Protein AF-A0A137R155-F1 (afdb_monomer_lite)

pLDDT: mean 81.45, std 13.63, range [43.12, 96.81]

Secondary structure (DSSP, 8-state):
-HHHHHHHHHHHHHHHGGGSTT--PPPEE--S-BTTB-TTPEE-TTS--TT-EEETTEE--GGGGSSTTTTT---GGGTTTTT--HHHHHHHHHHHHHHHHSPPPPTTS-TTTS--S------SS-------EEEEEEETTSSSS-EEEEEEE-TTS--TT-TTTEEEEEEE-----TTT-TTTTTSTT-EEEEEEE-HHHHHHHT----HHHHHHHHHHTTEEEEEEESSSS--S-EEE-

Structure (mmCIF, N/CA/C/O backbone):
data_AF-A0A137R155-F1
#
_entry.id   AF-A0A137R155-F1
#
loop_
_atom_site.group_PDB
_atom_site.id
_atom_site.type_symbol
_atom_site.label_atom_id
_atom_site.label_alt_id
_atom_site.label_comp_id
_atom_site.label_asym_id
_atom_site.label_entity_id
_atom_site.label_seq_id
_atom_site.pdbx_PDB_ins_code
_atom_site.Cartn_x
_atom_site.Cartn_y
_atom_site.Cartn_z
_atom_site.occupancy
_atom_site.B_iso_or_equiv
_atom_site.auth_seq_id
_atom_site.auth_comp_id
_atom_site.auth_asym_id
_atom_site.auth_atom_id
_atom_site.pdbx_PDB_model_num
ATOM 1 N N . MET A 1 1 ? 19.938 6.416 4.347 1.00 88.06 1 MET A N 1
ATOM 2 C CA . MET A 1 1 ? 18.683 5.701 4.677 1.00 88.06 1 MET A CA 1
ATOM 3 C C . MET A 1 1 ? 17.828 5.388 3.445 1.00 88.06 1 MET A C 1
ATOM 5 O O . MET A 1 1 ? 17.352 4.267 3.363 1.00 88.06 1 MET A O 1
ATOM 9 N N . PHE A 1 2 ? 17.673 6.303 2.473 1.00 94.88 2 PHE A N 1
ATOM 10 C CA . PHE A 1 2 ? 16.855 6.099 1.257 1.00 94.88 2 PHE A CA 1
ATOM 11 C C . PHE A 1 2 ? 17.001 4.707 0.607 1.00 94.88 2 PHE A C 1
ATOM 13 O O . PHE A 1 2 ? 16.017 3.987 0.467 1.00 94.88 2 PHE A O 1
ATOM 20 N N . TRP A 1 3 ? 18.229 4.281 0.293 1.00 95.38 3 TRP A N 1
ATOM 21 C CA . TRP A 1 3 ? 18.473 2.988 -0.359 1.00 95.38 3 TRP A CA 1
ATOM 22 C C . TRP A 1 3 ? 18.118 1.771 0.500 1.00 95.38 3 TRP A C 1
ATOM 24 O O . TRP A 1 3 ? 17.652 0.779 -0.042 1.00 95.38 3 TRP A O 1
ATOM 34 N N . LEU A 1 4 ? 18.265 1.850 1.827 1.00 96.81 4 LEU A N 1
ATOM 35 C CA . LEU A 1 4 ? 17.848 0.770 2.732 1.00 96.81 4 LEU A CA 1
ATOM 36 C C . LEU A 1 4 ? 16.325 0.630 2.756 1.00 96.81 4 LEU A C 1
ATOM 38 O O . LEU A 1 4 ? 15.803 -0.479 2.700 1.00 96.81 4 LEU A O 1
ATOM 42 N N . HIS A 1 5 ? 15.608 1.757 2.773 1.00 95.31 5 HIS A N 1
ATOM 43 C CA . HIS A 1 5 ? 14.154 1.746 2.643 1.00 95.31 5 HIS A CA 1
ATOM 44 C C . HIS A 1 5 ? 13.728 1.124 1.304 1.00 95.31 5 HIS A C 1
ATOM 46 O O . HIS A 1 5 ? 12.888 0.230 1.291 1.00 95.31 5 HIS A O 1
ATOM 52 N N . ARG A 1 6 ? 14.351 1.528 0.187 1.00 95.56 6 ARG A N 1
ATOM 53 C CA . ARG A 1 6 ? 14.047 0.973 -1.143 1.00 95.56 6 ARG A CA 1
ATOM 54 C C . ARG A 1 6 ? 14.418 -0.506 -1.280 1.00 95.56 6 ARG A C 1
ATOM 56 O O . ARG A 1 6 ? 13.657 -1.232 -1.904 1.00 95.56 6 ARG A O 1
ATOM 63 N N . ALA A 1 7 ? 15.502 -0.961 -0.652 1.00 95.69 7 ALA A N 1
ATOM 64 C CA . ALA A 1 7 ? 15.844 -2.382 -0.582 1.00 95.69 7 ALA A CA 1
ATOM 65 C C . ALA A 1 7 ? 14.760 -3.185 0.156 1.00 95.69 7 ALA A C 1
ATOM 67 O O . ALA A 1 7 ? 14.379 -4.261 -0.289 1.00 95.69 7 ALA A O 1
ATOM 68 N N . ASN A 1 8 ? 14.199 -2.644 1.243 1.00 96.00 8 ASN A N 1
ATOM 69 C CA . ASN A 1 8 ? 13.081 -3.300 1.919 1.00 96.00 8 ASN A CA 1
ATOM 70 C C . ASN A 1 8 ? 11.780 -3.256 1.094 1.00 96.00 8 ASN A C 1
ATOM 72 O O . ASN A 1 8 ? 11.034 -4.225 1.108 1.00 96.00 8 ASN A O 1
ATOM 76 N N . VAL A 1 9 ? 11.507 -2.174 0.354 1.00 96.12 9 VAL A N 1
ATOM 77 C CA . VAL A 1 9 ? 10.359 -2.110 -0.577 1.00 96.12 9 VAL A CA 1
ATOM 78 C C . VAL A 1 9 ? 10.480 -3.171 -1.674 1.00 96.12 9 VAL A C 1
ATOM 80 O O . VAL A 1 9 ? 9.504 -3.848 -1.981 1.00 96.12 9 VAL A O 1
ATOM 83 N N . ASP A 1 10 ? 11.676 -3.357 -2.228 1.00 95.12 10 ASP A N 1
ATOM 84 C CA . ASP A 1 10 ? 11.946 -4.400 -3.217 1.00 95.12 10 ASP A CA 1
ATOM 85 C C . ASP A 1 10 ? 11.838 -5.820 -2.626 1.00 95.12 10 ASP A C 1
ATOM 87 O O . ASP A 1 10 ? 11.246 -6.715 -3.232 1.00 95.12 10 ASP A O 1
ATOM 91 N N . ARG A 1 11 ? 12.287 -6.015 -1.378 1.00 95.31 11 ARG A N 1
ATOM 92 C CA . ARG A 1 11 ? 12.044 -7.255 -0.627 1.00 95.31 11 ARG A CA 1
ATOM 93 C C . ARG A 1 11 ? 10.548 -7.529 -0.439 1.00 95.31 11 ARG A C 1
ATOM 95 O O . ARG A 1 11 ? 10.125 -8.666 -0.612 1.00 95.31 11 ARG A O 1
ATOM 102 N N . LEU A 1 12 ? 9.733 -6.518 -0.119 1.00 95.62 12 LEU A N 1
ATOM 103 C CA . LEU A 1 12 ? 8.274 -6.679 -0.020 1.00 95.62 12 LEU A CA 1
ATOM 104 C C . LEU A 1 12 ? 7.653 -7.082 -1.367 1.00 95.62 12 LEU A C 1
ATOM 106 O O . LEU A 1 12 ? 6.783 -7.950 -1.393 1.00 95.62 12 LEU A O 1
ATOM 110 N N . LEU A 1 13 ? 8.130 -6.518 -2.482 1.00 94.31 13 LEU A N 1
ATOM 111 C CA . LEU A 1 13 ? 7.715 -6.942 -3.823 1.00 94.31 13 LEU A CA 1
ATOM 112 C C . LEU A 1 13 ? 8.111 -8.403 -4.104 1.00 94.31 13 LEU A C 1
ATOM 114 O O . LEU A 1 13 ? 7.308 -9.166 -4.642 1.00 94.31 13 LEU A O 1
ATOM 118 N N . SER A 1 14 ? 9.314 -8.805 -3.686 1.00 92.81 14 SER A N 1
ATOM 119 C CA . SER A 1 14 ? 9.805 -10.181 -3.817 1.00 92.81 14 SER A CA 1
ATOM 120 C C . SER A 1 14 ? 8.977 -11.172 -2.996 1.00 92.81 14 SER A C 1
ATOM 122 O O . SER A 1 14 ? 8.719 -12.269 -3.474 1.00 92.81 14 SER A O 1
ATOM 124 N N . LEU A 1 15 ? 8.502 -10.789 -1.804 1.00 94.00 15 LEU A N 1
ATOM 125 C CA . LEU A 1 15 ? 7.594 -11.606 -0.986 1.00 94.00 15 LEU A CA 1
ATOM 126 C C . LEU A 1 15 ? 6.174 -11.681 -1.567 1.00 94.00 15 LEU A C 1
ATOM 128 O O . LEU A 1 15 ? 5.533 -12.718 -1.462 1.00 94.00 15 LEU A O 1
ATOM 132 N N . TRP A 1 16 ? 5.678 -10.610 -2.192 1.00 94.38 16 TRP A N 1
ATOM 133 C CA . TRP A 1 16 ? 4.331 -10.574 -2.776 1.00 94.38 16 TRP A CA 1
ATOM 134 C C . TRP A 1 16 ? 4.213 -11.377 -4.083 1.00 94.38 16 TRP A C 1
ATOM 136 O O . TRP A 1 16 ? 3.197 -12.019 -4.339 1.00 94.38 16 TRP A O 1
ATOM 146 N N . SER A 1 17 ? 5.252 -11.368 -4.921 1.00 90.88 17 SER A N 1
ATOM 147 C CA . SER A 1 17 ? 5.214 -11.979 -6.260 1.00 90.88 17 SER A CA 1
ATOM 148 C C . SER A 1 17 ? 4.862 -13.488 -6.260 1.00 90.88 17 SER A C 1
ATOM 150 O O . SER A 1 17 ? 3.974 -13.886 -7.016 1.00 90.88 17 SER A O 1
ATOM 152 N N . PRO A 1 18 ? 5.441 -14.349 -5.395 1.00 89.81 18 PRO A N 1
ATOM 153 C CA . PRO A 1 18 ? 5.081 -15.769 -5.320 1.00 89.81 18 PRO A CA 1
ATOM 154 C C . PRO A 1 18 ? 3.655 -16.041 -4.834 1.00 89.81 18 PRO A C 1
ATOM 156 O O . PRO A 1 18 ? 3.090 -17.083 -5.165 1.00 89.81 18 PRO A O 1
ATOM 159 N N . THR A 1 19 ? 3.074 -15.130 -4.051 1.00 88.31 19 THR A N 1
ATOM 160 C CA . THR A 1 19 ? 1.712 -15.273 -3.511 1.00 88.31 19 THR A CA 1
ATOM 161 C C . THR A 1 19 ? 0.655 -14.875 -4.546 1.00 88.31 19 THR A C 1
ATOM 163 O O . THR A 1 19 ? -0.493 -15.311 -4.469 1.00 88.31 19 THR A O 1
ATOM 166 N N . HIS A 1 20 ? 1.076 -14.148 -5.590 1.00 90.69 20 HIS A N 1
ATOM 167 C CA . HIS A 1 20 ? 0.274 -13.721 -6.737 1.00 90.69 20 HIS A CA 1
ATOM 168 C C . HIS A 1 20 ? 0.983 -14.047 -8.071 1.00 90.69 20 HIS A C 1
ATOM 170 O O . HIS A 1 20 ? 1.225 -13.153 -8.885 1.00 90.69 20 HIS A O 1
ATOM 176 N N . PRO A 1 21 ? 1.312 -15.325 -8.347 1.00 85.56 21 PRO A N 1
ATOM 177 C CA . PRO A 1 21 ? 2.295 -15.702 -9.371 1.00 85.56 21 PRO A CA 1
ATOM 178 C C . PRO A 1 21 ? 1.870 -15.400 -10.815 1.00 85.56 21 PRO A C 1
ATOM 180 O O . PRO A 1 21 ? 2.709 -15.383 -11.720 1.00 85.56 21 PRO A O 1
ATOM 183 N N . ASP A 1 22 ? 0.575 -15.185 -11.038 1.00 88.38 22 ASP A N 1
ATOM 184 C CA . ASP A 1 22 ? 0.000 -14.890 -12.351 1.00 88.38 22 ASP A CA 1
ATOM 185 C C . ASP A 1 22 ? -0.311 -13.393 -12.528 1.00 88.38 22 ASP A C 1
ATOM 187 O O . ASP A 1 22 ? -0.789 -12.972 -13.582 1.00 88.38 22 ASP A O 1
ATOM 191 N N . VAL A 1 23 ? -0.002 -12.567 -11.521 1.00 90.38 23 VAL A N 1
ATOM 192 C CA . VAL A 1 23 ? -0.175 -11.114 -11.575 1.00 90.38 23 VAL A CA 1
ATOM 193 C C . VAL A 1 23 ? 1.145 -10.456 -11.965 1.00 90.38 23 VAL A C 1
ATOM 195 O O . VAL A 1 23 ? 2.191 -10.667 -11.354 1.00 90.38 23 VAL A O 1
ATOM 198 N N . ARG A 1 24 ? 1.101 -9.635 -13.014 1.00 86.75 24 ARG A N 1
ATOM 199 C CA . ARG A 1 24 ? 2.247 -8.888 -13.552 1.00 86.75 24 ARG A CA 1
ATOM 200 C C . ARG A 1 24 ? 1.874 -7.424 -13.754 1.00 86.75 24 ARG A C 1
ATOM 202 O O . ARG A 1 24 ? 0.736 -7.027 -13.514 1.00 86.75 24 ARG A O 1
ATOM 209 N N . VAL A 1 25 ? 2.839 -6.624 -14.208 1.00 92.12 25 VAL A N 1
ATOM 210 C CA . VAL A 1 25 ? 2.592 -5.230 -14.595 1.00 92.12 25 VAL A CA 1
ATOM 211 C C . VAL A 1 25 ? 1.495 -5.187 -15.654 1.00 92.12 25 VAL A C 1
ATOM 213 O O . VAL A 1 25 ? 1.631 -5.760 -16.736 1.00 92.12 25 VAL A O 1
ATOM 216 N N . THR A 1 26 ? 0.407 -4.495 -15.335 1.00 91.50 26 THR A N 1
ATOM 217 C CA . THR A 1 26 ? -0.731 -4.306 -16.229 1.00 91.50 26 THR A CA 1
ATOM 218 C C . THR A 1 26 ? -0.623 -2.973 -16.969 1.00 91.50 26 THR A C 1
ATOM 220 O O . THR A 1 26 ? -0.007 -2.029 -16.466 1.00 91.50 26 THR A O 1
ATOM 223 N N . PRO A 1 27 ? -1.202 -2.868 -18.179 1.00 91.62 27 PRO A N 1
ATOM 224 C CA . PRO A 1 27 ? -1.253 -1.605 -18.896 1.00 91.62 27 PRO A CA 1
ATOM 225 C C . PRO A 1 27 ? -1.949 -0.509 -18.082 1.00 91.62 27 PRO A C 1
ATOM 227 O O . PRO A 1 27 ? -3.051 -0.704 -17.572 1.00 91.62 27 PRO A O 1
ATOM 230 N N . GLY A 1 28 ? -1.327 0.663 -18.008 1.00 87.31 28 GLY A N 1
ATOM 231 C CA . GLY A 1 28 ? -1.853 1.829 -17.303 1.00 87.31 28 GLY A CA 1
ATOM 232 C C . GLY A 1 28 ? -1.466 3.128 -17.995 1.00 87.31 28 GLY A C 1
ATOM 233 O O . GLY A 1 28 ? -0.755 3.127 -18.995 1.00 87.31 28 GLY A O 1
ATOM 234 N N . LYS A 1 29 ? -1.929 4.262 -17.471 1.00 83.62 29 LYS A N 1
ATOM 235 C CA . LYS A 1 29 ? -1.474 5.580 -17.928 1.00 83.62 29 LYS A CA 1
ATOM 236 C C . LYS A 1 29 ? -0.481 6.147 -16.934 1.00 83.62 29 LYS A C 1
ATOM 238 O O . LYS A 1 29 ? -0.713 6.084 -15.732 1.00 83.62 29 LYS A O 1
ATOM 243 N N . ASN A 1 30 ? 0.590 6.748 -17.435 1.00 79.19 30 ASN A N 1
ATOM 244 C CA . ASN A 1 30 ? 1.480 7.539 -16.605 1.00 79.19 30 ASN A CA 1
ATOM 245 C C . ASN A 1 30 ? 0.744 8.805 -16.139 1.00 79.19 30 ASN A C 1
ATOM 247 O O . ASN A 1 30 ? 0.394 9.655 -16.960 1.00 79.19 30 ASN A O 1
ATOM 251 N N . LEU A 1 31 ? 0.466 8.918 -14.842 1.00 73.31 31 LEU A N 1
ATOM 252 C CA . LEU A 1 31 ? -0.327 10.025 -14.291 1.00 73.31 31 LEU A CA 1
ATOM 253 C C . LEU A 1 31 ? 0.542 11.201 -13.819 1.00 73.31 31 LEU A C 1
ATOM 255 O O . LEU A 1 31 ? 0.047 12.323 -13.725 1.00 73.31 31 LEU A O 1
ATOM 259 N N . ASP A 1 32 ? 1.842 10.978 -13.634 1.00 68.88 32 ASP A N 1
ATOM 260 C CA . ASP A 1 32 ? 2.797 11.991 -13.181 1.00 68.88 32 ASP A CA 1
ATOM 261 C C . ASP A 1 32 ? 3.874 12.243 -14.245 1.00 68.88 32 ASP A C 1
ATOM 263 O O . ASP A 1 32 ? 4.063 11.442 -15.157 1.00 68.88 32 ASP A O 1
ATOM 267 N N . ILE A 1 33 ? 4.578 13.376 -14.181 1.00 63.47 33 ILE A N 1
ATOM 268 C CA . ILE A 1 33 ? 5.744 13.580 -15.049 1.00 63.47 33 ILE A CA 1
ATOM 269 C C . ILE A 1 33 ? 6.887 12.743 -14.491 1.00 63.47 33 ILE A C 1
ATOM 271 O O . ILE A 1 33 ? 7.227 12.839 -13.315 1.00 63.47 33 ILE A O 1
ATOM 275 N N . THR A 1 34 ? 7.510 11.958 -15.359 1.00 69.94 34 THR A N 1
ATOM 276 C CA . THR A 1 34 ? 8.840 11.412 -15.093 1.00 69.94 34 THR A CA 1
ATOM 277 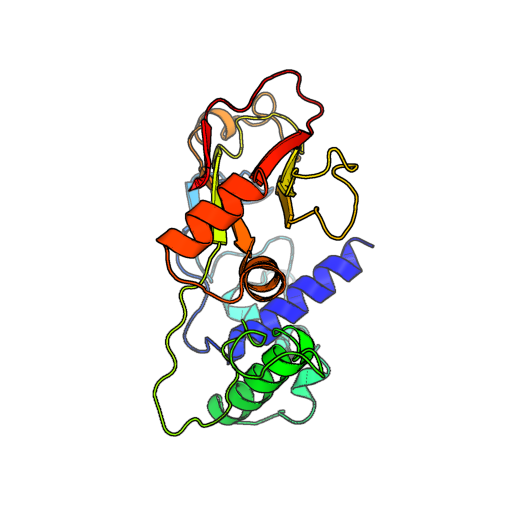C C . THR A 1 34 ? 9.797 11.989 -16.124 1.00 69.94 34 THR A C 1
ATOM 279 O O . THR A 1 34 ? 9.364 12.456 -17.177 1.00 69.94 34 THR A O 1
ATOM 282 N N . MET A 1 35 ? 11.099 11.947 -15.844 1.00 69.62 35 MET A N 1
ATOM 283 C CA . MET A 1 35 ? 12.126 12.497 -16.736 1.00 69.62 35 MET A CA 1
ATOM 284 C C . MET A 1 35 ? 11.987 12.017 -18.194 1.00 69.62 35 MET A C 1
ATOM 286 O O . MET A 1 35 ? 12.271 12.779 -19.112 1.00 69.62 35 MET A O 1
ATOM 290 N N . ASN A 1 36 ? 11.519 10.779 -18.404 1.00 73.25 36 ASN A N 1
ATOM 291 C CA . ASN A 1 36 ? 11.530 10.117 -19.712 1.00 73.25 36 ASN A CA 1
ATOM 292 C C . ASN A 1 36 ? 10.139 9.730 -20.242 1.00 73.25 36 ASN A C 1
ATOM 294 O O . ASN A 1 36 ? 10.038 9.244 -21.366 1.00 73.25 36 ASN A O 1
ATOM 298 N N . LEU A 1 37 ? 9.066 9.926 -19.467 1.00 77.75 37 LEU A N 1
ATOM 299 C CA . LEU A 1 37 ? 7.698 9.622 -19.896 1.00 77.75 37 LEU A CA 1
ATOM 300 C C . LEU A 1 37 ? 6.797 10.831 -19.673 1.00 77.75 37 LEU A C 1
ATOM 302 O O . LEU A 1 37 ? 6.603 11.291 -18.544 1.00 77.75 37 LEU A O 1
ATOM 306 N N . ALA A 1 38 ? 6.184 11.292 -20.762 1.00 73.62 38 ALA A N 1
ATOM 307 C CA . ALA A 1 38 ? 5.144 12.303 -20.699 1.00 73.62 38 ALA A CA 1
ATOM 308 C C . ALA A 1 38 ? 3.919 11.768 -19.943 1.00 73.62 38 ALA A C 1
ATOM 310 O O . ALA A 1 38 ? 3.630 10.563 -19.936 1.00 73.62 38 ALA A O 1
ATOM 311 N N . THR A 1 39 ? 3.162 12.670 -19.329 1.00 73.00 39 THR A N 1
ATOM 312 C CA . THR A 1 39 ? 1.865 12.334 -18.740 1.00 73.00 39 THR A CA 1
ATOM 313 C C . THR A 1 39 ? 0.906 11.815 -19.809 1.00 73.00 39 THR A C 1
ATOM 315 O O . THR A 1 39 ? 0.907 12.280 -20.946 1.00 73.00 39 THR A O 1
ATOM 318 N N . GLY A 1 40 ? 0.068 10.849 -19.445 1.00 74.94 40 GLY A N 1
ATOM 319 C CA . GLY A 1 40 ? -0.903 10.224 -20.338 1.00 74.94 40 GLY A CA 1
ATOM 320 C C . GLY A 1 40 ? -0.314 9.147 -21.248 1.00 74.94 40 GLY A C 1
ATOM 321 O O . GLY A 1 40 ? -1.086 8.460 -21.914 1.00 74.94 40 GLY A O 1
ATOM 322 N N . THR A 1 41 ? 1.011 8.954 -21.248 1.00 83.44 41 THR A N 1
ATOM 323 C CA . THR A 1 41 ? 1.662 7.842 -21.956 1.00 83.44 41 THR A CA 1
ATOM 324 C C . THR A 1 41 ? 1.115 6.516 -21.437 1.00 83.44 41 THR A C 1
ATOM 326 O O . THR A 1 41 ? 1.055 6.305 -20.224 1.00 83.44 41 THR A O 1
ATOM 329 N N . ASN A 1 42 ? 0.723 5.622 -22.346 1.00 88.56 42 ASN A N 1
ATOM 330 C CA . ASN A 1 42 ? 0.342 4.261 -21.983 1.00 88.56 42 ASN A CA 1
ATOM 331 C C . ASN A 1 42 ? 1.599 3.497 -21.570 1.00 88.56 42 ASN A C 1
ATOM 333 O O . ASN A 1 42 ? 2.495 3.320 -22.388 1.00 88.56 42 ASN A O 1
ATOM 337 N N . VAL A 1 43 ? 1.653 3.056 -20.320 1.00 90.06 43 VAL A N 1
ATOM 338 C CA . VAL A 1 43 ? 2.744 2.276 -19.746 1.00 90.06 43 VAL A CA 1
ATOM 339 C C . VAL A 1 43 ? 2.356 0.810 -19.726 1.00 90.06 43 VAL A C 1
ATOM 341 O O . VAL A 1 43 ? 1.251 0.464 -19.318 1.00 90.06 43 VAL A O 1
ATOM 344 N N . THR A 1 44 ? 3.269 -0.046 -20.170 1.00 92.31 44 THR A N 1
ATOM 345 C CA . THR A 1 44 ? 3.149 -1.507 -20.130 1.00 92.31 44 THR A CA 1
ATOM 346 C C . THR A 1 44 ? 4.423 -2.101 -19.533 1.00 92.31 44 THR A C 1
ATOM 348 O O . THR A 1 44 ? 5.390 -1.386 -19.261 1.00 92.31 44 THR A O 1
ATOM 351 N N . GLN A 1 45 ? 4.449 -3.423 -19.362 1.00 92.94 45 GLN A N 1
ATOM 352 C CA . GLN A 1 45 ? 5.630 -4.140 -18.877 1.00 92.94 45 GLN A CA 1
ATOM 353 C C . GLN A 1 45 ? 6.879 -3.978 -19.764 1.00 92.94 45 GLN A C 1
ATOM 355 O O . GLN A 1 45 ? 7.990 -4.173 -19.273 1.00 92.94 45 GLN A O 1
ATOM 360 N N . ASP A 1 46 ? 6.698 -3.603 -21.035 1.00 94.44 46 ASP A N 1
ATOM 361 C CA . ASP A 1 46 ? 7.746 -3.557 -22.062 1.00 94.44 46 ASP A CA 1
ATOM 362 C C . ASP A 1 46 ? 8.373 -2.165 -22.226 1.00 94.44 46 ASP A C 1
ATOM 364 O O . ASP A 1 46 ? 9.285 -1.984 -23.035 1.00 94.44 46 ASP A O 1
ATOM 368 N N . ILE A 1 47 ? 7.897 -1.160 -21.480 1.00 92.44 47 ILE A N 1
ATOM 369 C CA . ILE A 1 47 ? 8.483 0.181 -21.551 1.00 92.44 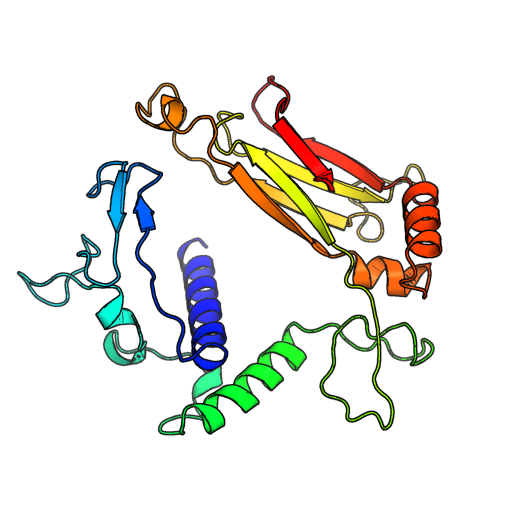47 ILE A CA 1
ATOM 370 C C . ILE A 1 47 ? 9.923 0.169 -21.013 1.00 92.44 47 ILE A C 1
ATOM 372 O O . ILE A 1 47 ? 10.161 -0.347 -19.916 1.00 92.44 47 ILE A O 1
ATOM 376 N N . PRO A 1 48 ? 10.874 0.801 -21.733 1.00 93.44 48 PRO A N 1
ATOM 377 C CA . PRO A 1 48 ? 12.226 1.045 -21.242 1.00 93.44 48 PRO A CA 1
ATOM 378 C C . PRO A 1 48 ? 12.250 1.795 -19.903 1.00 93.44 48 PRO A C 1
ATOM 380 O O . PRO A 1 48 ? 11.865 2.964 -19.821 1.00 93.44 48 PRO A O 1
ATOM 383 N N . LEU A 1 49 ? 12.790 1.158 -18.864 1.00 92.75 49 LEU A N 1
ATOM 384 C CA . LEU A 1 49 ? 13.021 1.749 -17.543 1.00 92.75 49 LEU A CA 1
ATOM 385 C C . LEU A 1 49 ? 14.308 2.583 -17.551 1.00 92.75 49 LEU A C 1
ATOM 387 O O . LEU A 1 49 ? 15.283 2.297 -16.862 1.00 92.75 49 LEU A O 1
ATOM 391 N N . THR A 1 50 ? 14.347 3.612 -18.388 1.00 91.50 50 THR A N 1
ATOM 392 C CA . THR A 1 50 ? 15.507 4.503 -18.486 1.00 91.50 50 THR A CA 1
ATOM 393 C C . THR A 1 50 ? 15.702 5.298 -17.183 1.00 91.50 50 THR A C 1
ATOM 395 O O . THR A 1 50 ? 14.716 5.748 -16.595 1.00 91.50 50 THR A O 1
ATOM 398 N N . PRO A 1 51 ? 16.952 5.506 -16.722 1.00 92.81 51 PRO A N 1
ATOM 399 C CA . PRO A 1 51 ? 18.224 5.270 -17.412 1.00 92.81 51 PRO A CA 1
ATOM 400 C C . PRO A 1 51 ? 18.891 3.915 -17.085 1.00 92.81 51 PRO A C 1
ATOM 402 O O . PRO A 1 51 ? 20.117 3.827 -17.099 1.00 92.81 51 PRO A O 1
ATOM 405 N N . PHE A 1 52 ? 18.137 2.858 -16.770 1.00 93.56 52 PHE A N 1
ATOM 406 C CA . PHE A 1 52 ? 18.707 1.556 -16.409 1.00 93.56 52 PHE A CA 1
ATOM 407 C C . PHE A 1 52 ? 18.868 0.659 -17.641 1.00 93.56 52 PHE A C 1
ATOM 409 O O . PHE A 1 52 ? 17.893 0.336 -18.318 1.00 93.56 52 PHE A O 1
ATOM 416 N N . TYR A 1 53 ? 20.099 0.218 -17.911 1.00 93.62 53 TYR A N 1
ATOM 417 C CA . TYR A 1 53 ? 20.447 -0.561 -19.102 1.00 93.62 53 TYR A CA 1
ATOM 418 C C . TYR A 1 53 ? 21.104 -1.901 -18.754 1.00 93.62 53 TYR A C 1
ATOM 420 O O . TYR A 1 53 ? 21.945 -1.973 -17.862 1.00 93.62 53 TYR A O 1
ATOM 428 N N . THR A 1 54 ? 20.747 -2.957 -19.491 1.00 90.56 54 THR A N 1
ATOM 429 C CA . THR A 1 54 ? 21.424 -4.268 -19.459 1.00 90.56 54 THR A CA 1
ATOM 430 C C . THR A 1 54 ? 22.679 -4.275 -20.333 1.00 90.56 54 THR A C 1
ATOM 432 O O . THR A 1 54 ? 23.580 -5.083 -20.149 1.00 90.56 54 THR A O 1
ATOM 435 N N . SER A 1 55 ? 22.709 -3.420 -21.357 1.00 91.44 55 SER A N 1
ATOM 436 C CA . SER A 1 55 ? 23.822 -3.243 -22.295 1.00 91.44 55 SER A CA 1
ATOM 437 C C . SER A 1 55 ? 23.737 -1.852 -22.918 1.00 91.44 55 SER A C 1
ATOM 439 O O . SER A 1 55 ? 22.701 -1.206 -22.789 1.00 91.44 55 SER A O 1
ATOM 441 N N . LYS A 1 56 ? 24.768 -1.424 -23.653 1.00 91.50 56 LYS A N 1
ATOM 442 C CA . LYS A 1 56 ? 24.859 -0.081 -24.253 1.00 91.50 56 LYS A CA 1
ATOM 443 C C . LYS A 1 56 ? 23.559 0.426 -24.905 1.00 91.50 56 LYS A C 1
ATOM 445 O O . LYS A 1 56 ? 23.199 1.573 -24.680 1.00 91.50 56 LYS A O 1
ATOM 450 N N . ASP A 1 57 ? 22.854 -0.434 -25.642 1.00 91.88 57 ASP A N 1
ATOM 451 C CA . ASP A 1 57 ? 21.674 -0.050 -26.432 1.00 91.88 57 ASP A CA 1
ATOM 452 C C . ASP A 1 57 ? 20.381 -0.765 -25.985 1.00 91.88 57 ASP A C 1
ATOM 454 O O . ASP A 1 57 ? 19.375 -0.745 -26.693 1.00 91.88 57 ASP A O 1
ATOM 458 N N . ARG A 1 58 ? 20.385 -1.428 -24.816 1.00 92.44 58 ARG A N 1
ATOM 459 C CA . ARG A 1 58 ? 19.223 -2.182 -24.308 1.00 92.44 58 ARG A CA 1
ATOM 460 C C . ARG A 1 58 ? 18.893 -1.793 -22.874 1.00 92.44 58 ARG A C 1
ATOM 462 O O . ARG A 1 58 ? 19.667 -2.085 -21.962 1.00 92.44 58 ARG A O 1
ATOM 469 N N . ALA A 1 59 ? 17.749 -1.140 -22.699 1.00 94.38 59 ALA A N 1
ATOM 470 C CA . ALA A 1 59 ? 17.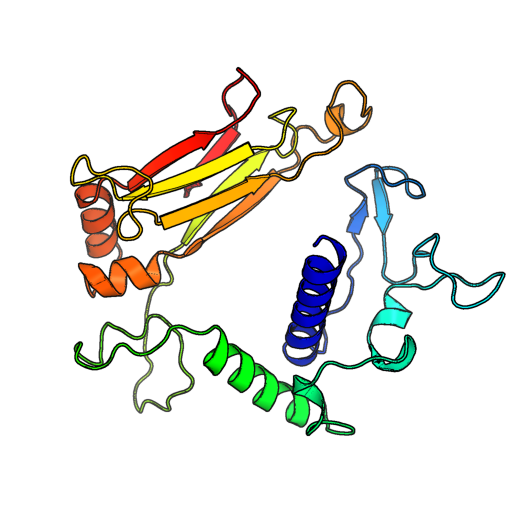207 -0.791 -21.393 1.00 94.38 59 ALA A CA 1
ATOM 471 C C . ALA A 1 59 ? 16.600 -2.017 -20.695 1.00 94.38 59 ALA A C 1
ATOM 473 O O . ALA A 1 59 ? 16.125 -2.940 -21.359 1.00 94.38 59 ALA A O 1
ATOM 474 N N . TRP A 1 60 ? 16.572 -1.999 -19.364 1.00 94.50 60 TRP A N 1
ATOM 475 C CA . TRP A 1 60 ? 15.716 -2.903 -18.600 1.00 94.50 60 TRP A CA 1
ATOM 476 C C . TRP A 1 60 ? 14.238 -2.605 -18.884 1.00 94.50 60 TRP A C 1
ATOM 478 O O . TRP A 1 60 ? 13.859 -1.460 -19.138 1.00 94.50 60 TRP A O 1
ATOM 488 N N . THR A 1 61 ? 13.399 -3.633 -18.793 1.00 94.44 61 THR A N 1
ATOM 489 C CA . THR A 1 61 ? 11.934 -3.519 -18.811 1.00 94.44 61 THR A CA 1
ATOM 490 C C . THR A 1 61 ? 11.365 -4.224 -17.584 1.00 94.44 61 THR A C 1
ATOM 492 O O . THR A 1 61 ? 12.049 -5.045 -16.967 1.00 94.44 61 THR A O 1
ATOM 495 N N . SER A 1 62 ? 10.109 -3.951 -17.228 1.00 92.94 62 SER A N 1
ATOM 496 C CA . SER A 1 62 ? 9.480 -4.651 -16.098 1.00 92.94 62 SER A CA 1
ATOM 497 C C . SER A 1 62 ? 9.340 -6.153 -16.367 1.00 92.94 62 SER A C 1
ATOM 499 O O . SER A 1 62 ? 9.439 -6.951 -15.438 1.00 92.94 62 SER A O 1
ATOM 501 N N . ALA A 1 63 ? 9.189 -6.556 -17.635 1.00 90.56 63 ALA A N 1
ATOM 502 C CA . ALA A 1 63 ? 9.177 -7.964 -18.035 1.00 90.56 63 ALA A CA 1
ATOM 503 C C . ALA A 1 63 ? 10.493 -8.692 -17.693 1.00 90.56 63 ALA A C 1
ATOM 505 O O . ALA A 1 63 ? 10.486 -9.882 -17.382 1.00 90.56 63 ALA A O 1
ATOM 506 N N . ASN A 1 64 ? 11.623 -7.978 -17.691 1.00 88.25 64 ASN A N 1
ATOM 507 C CA . ASN A 1 64 ? 12.935 -8.527 -17.335 1.00 88.25 64 ASN A CA 1
ATOM 508 C C . ASN A 1 64 ? 13.254 -8.442 -15.831 1.00 88.25 64 ASN A C 1
ATOM 510 O O . ASN A 1 64 ? 14.287 -8.932 -15.400 1.00 88.25 64 ASN A O 1
ATOM 514 N N . LEU A 1 65 ? 12.384 -7.837 -15.019 1.00 89.44 65 LEU A N 1
ATOM 515 C CA . LEU A 1 65 ? 12.570 -7.709 -13.564 1.00 89.44 65 LEU A CA 1
ATOM 516 C C . LEU A 1 65 ? 11.606 -8.596 -12.768 1.00 89.44 65 LEU A C 1
ATOM 518 O O . LEU A 1 65 ? 11.499 -8.499 -11.552 1.00 89.44 65 LEU A O 1
ATOM 522 N N . ALA A 1 66 ? 10.918 -9.491 -13.471 1.00 80.75 66 ALA A N 1
ATOM 523 C CA . ALA A 1 66 ? 10.059 -10.520 -12.911 1.00 80.75 66 ALA A CA 1
ATOM 524 C C . ALA A 1 66 ? 10.787 -11.511 -11.985 1.00 80.75 66 ALA A C 1
ATOM 526 O O . ALA A 1 66 ? 10.128 -12.150 -11.165 1.00 80.75 66 ALA A O 1
ATOM 527 N N . ASP A 1 67 ? 12.096 -11.669 -12.177 1.00 82.69 67 ASP A N 1
ATOM 528 C CA . ASP A 1 67 ? 12.977 -12.604 -11.484 1.00 82.69 67 ASP A CA 1
ATOM 529 C C . ASP A 1 67 ? 14.238 -11.848 -11.042 1.00 82.69 67 ASP A C 1
ATOM 531 O O . ASP A 1 67 ? 15.001 -11.351 -11.875 1.00 82.69 67 ASP A O 1
ATOM 535 N N . THR A 1 68 ? 14.442 -11.747 -9.728 1.00 82.81 68 THR A N 1
ATOM 536 C CA . THR A 1 68 ? 15.550 -11.008 -9.104 1.00 82.81 68 THR A CA 1
ATOM 537 C C . THR A 1 68 ? 16.914 -11.666 -9.326 1.00 82.81 68 THR A C 1
ATOM 539 O O . THR A 1 68 ? 17.946 -11.002 -9.200 1.00 82.81 68 THR A O 1
ATOM 542 N N . SER A 1 69 ? 16.953 -12.923 -9.782 1.00 83.56 69 SER A N 1
ATOM 543 C CA . SER A 1 69 ? 18.204 -13.558 -10.202 1.00 83.56 69 SER A CA 1
ATOM 544 C C . SER A 1 69 ? 18.812 -12.899 -11.447 1.00 83.56 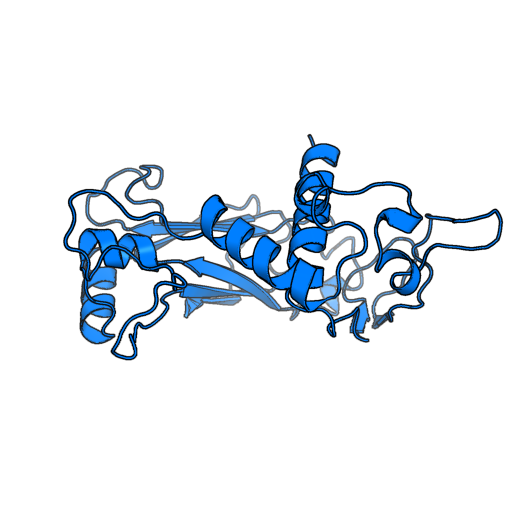69 SER A C 1
ATOM 546 O O . SER A 1 69 ? 20.032 -12.925 -11.608 1.00 83.56 69 SER A O 1
ATOM 548 N N . GLN A 1 70 ? 18.005 -12.234 -12.289 1.00 85.31 70 GLN A N 1
ATOM 549 C CA . GLN A 1 70 ? 18.493 -11.520 -13.477 1.00 85.31 70 GLN A CA 1
ATOM 550 C C . GLN A 1 70 ? 19.457 -10.370 -13.129 1.00 85.31 70 GLN A C 1
ATOM 552 O O . GLN A 1 70 ? 20.538 -10.309 -13.718 1.00 85.31 70 GLN A O 1
ATOM 557 N N . PRO A 1 71 ? 19.135 -9.472 -12.177 1.00 85.38 71 PRO A N 1
ATOM 558 C CA . PRO A 1 71 ? 20.092 -8.496 -11.653 1.00 85.38 71 PRO A CA 1
ATOM 559 C C . PRO A 1 71 ? 21.106 -9.078 -10.648 1.00 85.38 71 PRO A C 1
ATOM 561 O O . PRO A 1 71 ? 21.965 -8.338 -10.170 1.00 85.38 71 PRO A O 1
ATOM 564 N N . GLY A 1 72 ? 21.053 -10.380 -10.344 1.00 88.44 72 GLY A N 1
ATOM 565 C CA . GLY A 1 72 ? 22.089 -11.082 -9.584 1.00 88.44 72 GLY A CA 1
ATOM 566 C C . GLY A 1 72 ? 21.938 -11.035 -8.063 1.00 88.44 72 GLY A C 1
ATOM 567 O O . GLY A 1 72 ? 22.944 -11.131 -7.361 1.00 88.44 72 GLY A O 1
ATOM 568 N N . TYR A 1 73 ? 20.717 -10.891 -7.539 1.00 90.69 73 TYR A N 1
ATOM 569 C CA . TYR A 1 73 ? 20.464 -10.965 -6.097 1.00 90.69 73 TYR A CA 1
ATOM 570 C C . TYR A 1 73 ? 19.248 -11.832 -5.755 1.00 90.69 73 TYR A C 1
ATOM 572 O O . TYR A 1 73 ? 18.455 -12.207 -6.610 1.00 90.69 73 TYR A O 1
ATOM 580 N N . SER A 1 74 ? 19.122 -12.164 -4.474 1.00 91.06 74 SER A N 1
ATOM 581 C CA . SER A 1 74 ? 17.957 -12.828 -3.890 1.00 91.06 74 SER A CA 1
ATOM 582 C C . SER A 1 74 ? 17.765 -12.328 -2.457 1.00 91.06 74 SER A C 1
ATOM 584 O O . SER A 1 74 ? 18.658 -11.680 -1.899 1.00 91.06 74 SER A O 1
ATOM 586 N N . CYS A 1 75 ? 16.612 -12.618 -1.856 1.00 91.25 75 CYS A N 1
ATOM 587 C CA . CYS A 1 75 ? 16.378 -12.374 -0.435 1.00 91.25 75 CYS A CA 1
ATOM 588 C C . CYS A 1 75 ? 16.567 -13.674 0.381 1.00 91.25 75 CYS A C 1
ATOM 590 O O . CYS A 1 75 ? 16.226 -14.748 -0.125 1.00 91.25 75 CYS A O 1
ATOM 592 N N . PRO A 1 76 ? 17.064 -13.606 1.635 1.00 92.88 76 PRO A N 1
ATOM 593 C CA . PRO A 1 76 ? 17.332 -14.792 2.461 1.00 92.88 76 PRO A CA 1
ATOM 594 C C . PRO A 1 76 ? 16.117 -15.700 2.698 1.00 92.88 76 PRO A C 1
ATOM 596 O O . PRO A 1 76 ? 16.253 -16.890 2.974 1.00 92.88 76 PRO A O 1
ATOM 599 N N . GLU A 1 77 ? 14.906 -15.153 2.580 1.00 92.62 77 GLU A N 1
ATOM 600 C CA . GLU A 1 77 ? 13.647 -15.894 2.683 1.00 92.62 77 GLU A CA 1
ATOM 601 C C . GLU A 1 77 ? 13.510 -16.984 1.608 1.00 92.62 77 GLU A C 1
ATOM 603 O O . GLU A 1 77 ? 12.778 -17.953 1.805 1.00 92.62 77 GLU A O 1
ATOM 608 N N . PHE A 1 78 ? 14.250 -16.866 0.501 1.00 91.06 78 PHE A N 1
ATOM 609 C CA . PHE A 1 78 ? 14.218 -17.799 -0.624 1.00 91.06 78 PHE A CA 1
ATOM 610 C C . PHE A 1 78 ? 15.355 -18.827 -0.611 1.00 91.06 78 PHE A C 1
ATOM 612 O O . PHE A 1 78 ? 15.329 -19.752 -1.422 1.00 91.06 78 PHE A O 1
ATOM 619 N N . ASP A 1 79 ? 16.325 -18.728 0.307 1.00 88.88 79 ASP A N 1
ATOM 620 C CA . ASP A 1 79 ? 17.544 -19.558 0.304 1.00 88.88 79 ASP A CA 1
ATOM 621 C C . ASP A 1 79 ? 17.245 -21.067 0.321 1.00 88.88 79 ASP A C 1
ATOM 623 O O . ASP A 1 79 ? 17.962 -21.865 -0.281 1.00 88.88 79 ASP A O 1
ATOM 627 N N . LYS A 1 80 ? 16.161 -21.472 0.995 1.00 87.50 80 LYS A N 1
ATOM 628 C CA . LYS A 1 80 ? 15.724 -22.877 1.098 1.00 87.50 80 LYS A CA 1
ATOM 629 C C . LYS A 1 80 ? 14.710 -23.295 0.032 1.00 87.50 80 LYS A C 1
ATOM 631 O O . LYS A 1 80 ? 14.269 -24.439 0.045 1.00 87.50 80 LYS A O 1
ATOM 636 N N . LEU A 1 81 ? 14.321 -22.377 -0.849 1.00 87.75 81 LEU A N 1
ATOM 637 C CA . LEU A 1 81 ? 13.236 -22.542 -1.823 1.00 87.75 81 LEU A CA 1
ATOM 638 C C . LEU A 1 81 ? 13.744 -22.521 -3.276 1.00 87.75 81 LEU A C 1
ATOM 640 O O . LEU A 1 81 ? 12.953 -22.591 -4.218 1.00 87.75 81 LEU A O 1
ATOM 644 N N . VAL A 1 82 ? 15.063 -22.421 -3.467 1.00 83.00 82 VAL A N 1
ATOM 645 C CA . VAL A 1 82 ? 15.709 -22.344 -4.782 1.00 83.00 82 VAL A CA 1
ATOM 646 C C . VAL A 1 82 ? 15.354 -23.569 -5.631 1.00 83.00 82 VAL A C 1
ATOM 648 O O . VAL A 1 82 ? 15.544 -24.708 -5.212 1.00 83.00 82 VAL A O 1
ATOM 651 N N . GLY A 1 83 ? 14.856 -23.329 -6.848 1.00 78.81 83 GLY A N 1
ATOM 652 C CA . GLY A 1 83 ? 14.464 -24.386 -7.788 1.00 78.81 83 GLY A CA 1
ATOM 653 C C . GLY A 1 83 ? 13.119 -25.061 -7.485 1.00 78.81 83 GLY A C 1
ATOM 654 O O . GLY A 1 83 ? 12.774 -26.032 -8.157 1.00 78.81 83 GLY A O 1
ATOM 655 N N . GLY A 1 84 ? 12.358 -24.571 -6.499 1.00 83.19 84 GLY A N 1
ATOM 656 C CA . GLY A 1 84 ? 11.016 -25.065 -6.186 1.00 83.19 84 GLY A CA 1
ATOM 657 C C . GLY A 1 84 ? 9.964 -24.713 -7.246 1.00 83.19 84 GLY A C 1
ATOM 658 O O . GLY A 1 84 ? 10.122 -23.765 -8.016 1.00 83.19 84 GLY A O 1
ATOM 659 N N . SER A 1 85 ? 8.855 -25.464 -7.273 1.00 86.50 85 SER A N 1
ATOM 660 C CA . SER A 1 85 ? 7.660 -25.071 -8.039 1.00 86.50 85 SER A CA 1
ATOM 661 C C . SER A 1 85 ? 7.014 -23.807 -7.458 1.00 86.50 85 SER A C 1
ATOM 663 O O . SER A 1 85 ? 7.267 -23.446 -6.307 1.00 86.50 85 SER A O 1
ATOM 665 N N . LYS A 1 86 ? 6.126 -23.156 -8.226 1.00 84.62 86 LYS A N 1
ATOM 666 C CA . LYS A 1 86 ? 5.358 -21.986 -7.761 1.00 84.62 86 LYS A CA 1
ATOM 667 C C . LYS A 1 86 ? 4.668 -22.258 -6.418 1.00 84.62 86 LYS A C 1
ATOM 669 O O . LYS A 1 86 ? 4.765 -21.449 -5.502 1.00 84.62 86 LYS A O 1
ATOM 674 N N . GLU A 1 87 ? 4.029 -23.415 -6.279 1.00 83.75 87 GLU A N 1
ATOM 675 C CA . GLU A 1 87 ? 3.310 -23.824 -5.069 1.00 83.75 87 GLU A CA 1
ATOM 676 C C . GLU A 1 87 ? 4.272 -24.082 -3.905 1.00 83.75 87 GLU A C 1
ATOM 678 O O . GLU A 1 87 ? 3.990 -23.704 -2.769 1.00 83.75 87 GLU A O 1
ATOM 683 N N . HIS A 1 88 ? 5.431 -24.682 -4.188 1.00 86.81 88 HIS A N 1
ATOM 684 C CA . HIS A 1 88 ? 6.453 -24.960 -3.182 1.00 86.81 88 HIS A CA 1
ATOM 685 C C . HIS A 1 88 ? 7.118 -23.686 -2.641 1.00 86.81 88 HIS A C 1
ATOM 687 O O . HIS A 1 88 ? 7.608 -23.693 -1.516 1.00 86.81 88 HIS A O 1
ATOM 693 N N . ILE A 1 89 ? 7.113 -22.594 -3.413 1.00 89.62 89 ILE A N 1
ATOM 694 C CA . ILE A 1 89 ? 7.589 -21.276 -2.970 1.00 89.62 89 ILE A CA 1
ATOM 695 C C . ILE A 1 89 ? 6.470 -20.509 -2.259 1.00 89.62 89 ILE A C 1
ATOM 697 O O . ILE A 1 89 ? 6.713 -19.897 -1.223 1.00 89.62 89 ILE A O 1
ATOM 701 N N . ARG A 1 90 ? 5.241 -20.551 -2.783 1.00 90.44 90 ARG A N 1
ATOM 702 C CA . ARG A 1 90 ? 4.112 -19.782 -2.253 1.00 90.44 90 ARG A CA 1
ATOM 703 C C . ARG A 1 90 ? 3.817 -20.095 -0.786 1.00 90.44 90 ARG A C 1
ATOM 705 O O . ARG A 1 90 ? 3.829 -19.175 0.023 1.00 90.44 90 ARG A O 1
ATOM 712 N N . TYR A 1 91 ? 3.594 -21.364 -0.431 1.00 88.69 91 TYR A N 1
ATOM 713 C CA . TYR A 1 91 ? 3.164 -21.713 0.931 1.00 88.69 91 TYR A CA 1
ATOM 714 C C . TYR A 1 91 ? 4.166 -21.300 2.025 1.00 88.69 91 TYR A C 1
ATOM 716 O O . TYR A 1 91 ? 3.738 -20.705 3.012 1.00 88.69 91 TYR A O 1
ATOM 724 N N . PRO A 1 92 ? 5.485 -21.554 1.891 1.00 91.31 92 PRO A N 1
ATOM 725 C CA . PRO A 1 92 ? 6.450 -21.103 2.893 1.00 91.31 92 PRO A CA 1
ATOM 726 C C . PRO A 1 92 ? 6.568 -19.580 2.998 1.00 91.31 92 PRO A C 1
ATOM 728 O O . PRO A 1 92 ? 6.856 -19.074 4.079 1.00 91.31 92 PRO A O 1
ATOM 731 N N . ILE A 1 93 ? 6.367 -18.850 1.896 1.00 93.12 93 ILE A N 1
ATOM 732 C CA . ILE A 1 93 ? 6.390 -17.383 1.906 1.00 93.12 93 ILE A CA 1
ATOM 733 C C . ILE A 1 93 ? 5.122 -16.818 2.555 1.00 93.12 93 ILE A C 1
ATOM 735 O O . ILE A 1 93 ? 5.238 -15.898 3.363 1.00 93.12 93 ILE A O 1
ATOM 739 N N . ASP A 1 94 ? 3.950 -17.399 2.279 1.00 90.00 94 ASP A N 1
ATOM 740 C CA . ASP A 1 94 ? 2.695 -17.061 2.965 1.00 90.00 94 ASP A CA 1
ATOM 741 C C . ASP A 1 94 ? 2.847 -17.266 4.490 1.00 90.00 94 ASP A C 1
ATOM 743 O O . ASP A 1 94 ? 2.646 -16.329 5.264 1.00 90.00 94 ASP A O 1
ATOM 747 N N . ASP A 1 95 ? 3.336 -18.435 4.930 1.00 88.12 95 ASP A N 1
ATOM 748 C CA . ASP A 1 95 ? 3.599 -18.720 6.355 1.00 88.12 95 ASP A CA 1
ATOM 749 C C . ASP A 1 95 ? 4.630 -17.758 6.969 1.00 88.12 95 ASP A C 1
ATOM 751 O O . ASP A 1 95 ? 4.474 -17.282 8.099 1.00 88.12 95 ASP A O 1
ATOM 755 N N . PHE A 1 96 ? 5.682 -17.420 6.217 1.00 91.56 96 PHE A N 1
ATOM 756 C CA . PHE A 1 96 ? 6.674 -16.446 6.656 1.00 91.56 96 PHE A CA 1
ATOM 757 C C . PHE A 1 96 ? 6.039 -15.070 6.897 1.00 91.56 96 PHE A C 1
ATOM 759 O O . PHE A 1 96 ? 6.294 -14.451 7.935 1.00 91.56 96 PHE A O 1
ATOM 766 N N . VAL A 1 97 ? 5.209 -14.582 5.969 1.00 91.50 97 VAL A N 1
ATOM 767 C CA . VAL A 1 97 ? 4.529 -13.287 6.101 1.00 91.50 97 VAL A CA 1
ATOM 768 C C . VAL A 1 97 ? 3.596 -13.293 7.311 1.00 91.50 97 VAL A C 1
ATOM 770 O O . VAL A 1 97 ? 3.689 -12.383 8.140 1.00 91.50 97 VAL A O 1
ATOM 773 N N . ASP A 1 98 ? 2.789 -14.341 7.478 1.00 85.88 98 ASP A N 1
ATOM 774 C CA . ASP A 1 98 ? 1.879 -14.495 8.617 1.00 85.88 98 ASP A CA 1
ATOM 775 C C . ASP A 1 98 ? 2.628 -14.476 9.952 1.00 85.88 98 ASP A C 1
ATOM 777 O O . ASP A 1 98 ? 2.260 -13.765 10.890 1.00 85.88 98 ASP A O 1
ATOM 781 N N . LYS A 1 99 ? 3.734 -15.214 10.047 1.00 87.38 99 LYS A N 1
ATOM 782 C CA . LYS A 1 99 ? 4.526 -15.311 11.276 1.00 87.38 99 LYS A CA 1
ATOM 783 C C . LYS A 1 99 ? 5.229 -14.005 11.644 1.00 87.38 99 LYS A C 1
ATOM 785 O O . LYS A 1 99 ? 5.386 -13.698 12.831 1.00 87.38 99 LYS A O 1
ATOM 790 N N . HIS A 1 100 ? 5.719 -13.268 10.649 1.00 90.00 100 HIS A N 1
ATOM 791 C CA . HIS A 1 100 ? 6.544 -12.082 10.876 1.00 90.00 100 HIS A CA 1
ATOM 792 C C . HIS A 1 100 ? 5.740 -10.783 10.95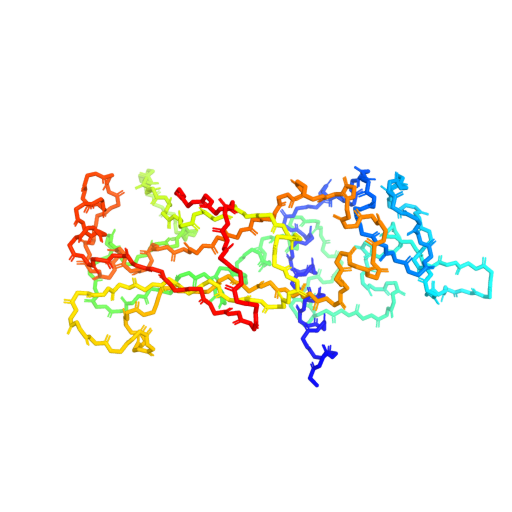5 1.00 90.00 100 HIS A C 1
ATOM 794 O O . HIS A 1 100 ? 6.102 -9.914 11.755 1.00 90.00 100 HIS A O 1
ATOM 800 N N . TYR A 1 101 ? 4.674 -10.663 10.164 1.00 89.75 101 TYR A N 1
ATOM 801 C CA . TYR A 1 101 ? 3.887 -9.437 10.008 1.00 89.75 101 TYR A CA 1
ATOM 802 C C . TYR A 1 101 ? 2.407 -9.607 10.362 1.00 89.75 101 TYR A C 1
ATOM 804 O O . TYR A 1 101 ? 1.729 -8.602 10.568 1.00 89.75 101 TYR A O 1
ATOM 812 N N . GLY A 1 102 ? 1.910 -10.841 10.464 1.00 82.56 102 GLY A N 1
ATOM 813 C CA . GLY A 1 102 ? 0.543 -11.112 10.892 1.00 82.56 102 GLY A CA 1
ATOM 814 C C . GLY A 1 102 ? 0.289 -10.744 12.356 1.00 82.56 102 GLY A C 1
ATOM 815 O O . GLY A 1 102 ? 1.204 -10.553 13.168 1.00 82.56 102 GLY A O 1
ATOM 816 N N . SER A 1 103 ? -0.994 -10.645 12.707 1.00 74.25 103 SER A N 1
ATOM 817 C CA . SER A 1 103 ? -1.428 -10.338 14.071 1.00 74.25 103 SER A CA 1
ATOM 818 C C . SER A 1 103 ? -0.922 -11.397 15.051 1.00 74.25 103 SER A C 1
ATOM 820 O O . SER A 1 103 ? -1.210 -12.588 14.925 1.00 74.25 103 SER A O 1
ATOM 822 N N . ARG A 1 104 ? -0.157 -10.960 16.056 1.00 64.44 104 ARG A N 1
ATOM 823 C CA . ARG A 1 104 ? 0.401 -11.857 17.071 1.00 64.44 104 ARG A CA 1
ATOM 824 C C . ARG A 1 104 ? -0.641 -12.199 18.125 1.00 64.44 104 ARG A C 1
ATOM 826 O O . ARG A 1 104 ? -1.296 -11.314 18.668 1.00 64.44 104 ARG A O 1
ATOM 833 N N . ARG A 1 105 ? -0.698 -13.482 18.484 1.00 58.47 105 ARG A N 1
ATOM 834 C CA . ARG A 1 105 ? -1.499 -13.966 19.612 1.00 58.47 105 ARG A CA 1
ATOM 835 C C . ARG A 1 105 ? -0.975 -13.348 20.903 1.00 58.47 105 ARG A C 1
ATOM 837 O O . ARG A 1 105 ? 0.186 -13.566 21.250 1.00 58.47 105 ARG A O 1
ATOM 844 N N . LEU A 1 106 ? -1.817 -12.610 21.620 1.00 53.41 106 LEU A N 1
ATOM 845 C CA . LEU A 1 106 ? -1.488 -12.122 22.959 1.00 53.41 106 LEU A CA 1
ATOM 846 C C . LEU A 1 106 ? -1.728 -13.252 23.981 1.00 53.41 106 LEU A C 1
ATOM 848 O O . LEU A 1 106 ? -2.871 -13.696 24.127 1.00 53.41 106 LEU A O 1
ATOM 852 N N . PRO A 1 107 ? -0.693 -13.750 24.689 1.00 43.12 107 PRO A N 1
ATOM 853 C CA . PRO A 1 107 ? -0.873 -14.782 25.707 1.00 43.12 107 PRO A CA 1
ATOM 854 C C . PRO A 1 107 ? -1.733 -14.259 26.868 1.00 43.12 107 PRO A C 1
ATOM 856 O O . PRO A 1 107 ? -1.429 -13.212 27.431 1.00 43.12 107 PRO A O 1
ATOM 859 N N . GLY A 1 108 ? -2.777 -15.000 27.256 1.00 44.09 108 GLY A N 1
ATOM 860 C CA . GLY A 1 108 ? -3.575 -14.717 28.461 1.00 44.09 108 GLY A CA 1
ATOM 861 C C . GLY A 1 108 ? -4.892 -13.956 28.253 1.00 44.09 108 GLY A C 1
ATOM 862 O O . GLY A 1 108 ? -5.620 -13.760 29.221 1.00 44.09 108 GLY A O 1
ATOM 863 N N . LEU A 1 109 ? -5.242 -13.581 27.021 1.00 44.44 109 LEU A N 1
ATOM 864 C CA . LEU A 1 109 ? -6.573 -13.069 26.673 1.00 44.44 109 LEU A CA 1
ATOM 865 C C . LEU A 1 109 ? -7.395 -14.175 25.991 1.00 44.44 109 LEU A C 1
ATOM 867 O O . LEU A 1 109 ? -6.834 -15.009 25.279 1.00 44.44 109 LEU A O 1
ATOM 871 N N . ALA A 1 110 ? -8.707 -14.222 26.249 1.00 45.47 110 ALA A N 1
ATOM 872 C CA . ALA A 1 110 ? -9.593 -15.288 25.774 1.00 45.47 110 ALA A CA 1
ATOM 873 C C . ALA A 1 110 ? -9.437 -15.534 24.258 1.00 45.47 110 ALA A C 1
ATOM 875 O O . ALA A 1 110 ? -9.512 -14.605 23.456 1.00 45.47 110 ALA A O 1
ATOM 876 N N . GLN A 1 111 ? -9.234 -16.805 23.888 1.00 45.72 111 GLN A N 1
ATOM 877 C CA . GLN A 1 111 ? -8.824 -17.275 22.552 1.00 45.72 111 GLN A CA 1
ATOM 878 C C . GLN A 1 111 ? -9.708 -16.809 21.381 1.00 45.72 111 GLN A C 1
ATOM 880 O O . GLN A 1 111 ? -9.254 -16.857 20.243 1.00 45.72 111 GLN A O 1
ATOM 885 N N . ALA A 1 112 ? -10.943 -16.374 21.639 1.00 47.44 112 ALA A N 1
ATOM 886 C CA . ALA A 1 112 ? -11.925 -16.042 20.607 1.00 47.44 112 ALA A CA 1
ATOM 887 C C . ALA A 1 112 ? -11.820 -14.606 20.061 1.00 47.44 112 ALA A C 1
ATOM 889 O O . ALA A 1 112 ? -12.410 -14.307 19.033 1.00 47.44 112 ALA A O 1
ATOM 890 N N . VAL A 1 113 ? -11.098 -13.711 20.744 1.00 48.66 113 VAL A N 1
ATOM 891 C CA . VAL A 1 113 ? -11.177 -12.263 20.478 1.00 48.66 113 VAL A CA 1
ATOM 892 C C . VAL A 1 113 ? -9.850 -11.653 20.012 1.00 48.66 113 VAL A C 1
ATOM 894 O O . VAL A 1 113 ? -9.833 -10.645 19.311 1.00 48.66 113 VAL A O 1
ATOM 897 N N . THR A 1 114 ? -8.719 -12.245 20.390 1.00 47.03 114 THR A N 1
ATOM 898 C CA . THR A 1 114 ? -7.400 -11.595 20.293 1.00 47.03 114 THR A CA 1
ATOM 899 C C . THR A 1 114 ? -6.545 -12.029 19.115 1.00 47.03 114 THR A C 1
ATOM 901 O O . THR A 1 114 ? -5.384 -11.627 19.026 1.00 47.03 114 THR A O 1
ATOM 904 N N . ASN A 1 115 ? -7.124 -12.783 18.180 1.00 52.03 115 ASN A N 1
ATOM 905 C CA . ASN A 1 115 ? -6.518 -13.066 16.885 1.00 52.03 115 ASN A CA 1
ATOM 906 C C . ASN A 1 115 ? -7.299 -12.342 15.778 1.00 52.03 115 ASN A C 1
ATOM 908 O O . ASN A 1 115 ? -7.998 -13.000 15.019 1.00 52.03 115 ASN A O 1
ATOM 912 N N . PRO A 1 116 ? -7.173 -11.009 15.637 1.00 48.19 116 PRO A N 1
ATOM 913 C CA . PRO A 1 116 ? -7.734 -10.306 14.482 1.00 48.19 116 PRO A CA 1
ATOM 914 C C . PRO A 1 116 ? -7.014 -10.655 13.167 1.00 48.19 116 PRO A C 1
ATOM 916 O O . PRO A 1 116 ? -7.359 -10.143 12.113 1.00 48.19 116 PRO A O 1
ATOM 919 N N . GLY A 1 117 ? -5.959 -11.476 13.207 1.00 49.03 117 GLY A N 1
ATOM 920 C CA . GLY A 1 117 ? -5.362 -12.034 11.998 1.00 49.03 117 GLY A CA 1
ATOM 921 C C . GLY A 1 117 ? -6.109 -13.292 11.584 1.00 49.03 117 GLY A C 1
ATOM 922 O O . GLY A 1 117 ? -6.325 -14.172 12.418 1.00 49.03 117 GLY A O 1
ATOM 923 N N . PHE A 1 118 ? -6.433 -13.405 10.297 1.00 53.12 118 PHE A N 1
ATOM 924 C CA . PHE A 1 118 ? -6.863 -14.651 9.667 1.00 53.12 118 PHE A CA 1
ATOM 925 C C . PHE A 1 118 ? -5.715 -15.671 9.733 1.00 53.12 118 PHE A C 1
ATOM 927 O O . PHE A 1 118 ? -4.936 -15.811 8.800 1.00 53.12 118 PHE A O 1
ATOM 934 N N . THR A 1 119 ? -5.522 -16.332 10.878 1.00 53.94 119 THR A N 1
ATOM 935 C CA . THR A 1 119 ? -4.451 -17.329 11.015 1.00 53.94 119 THR A CA 1
ATOM 936 C C . THR A 1 119 ? -4.865 -18.635 10.352 1.00 53.94 119 THR A C 1
ATOM 938 O O . THR A 1 119 ? -5.990 -19.082 10.557 1.00 53.94 119 THR A O 1
ATOM 941 N N . SER A 1 120 ? -3.925 -19.309 9.687 1.00 53.31 120 SER A N 1
ATOM 942 C CA . SER A 1 120 ? -4.088 -20.639 9.069 1.00 53.31 120 SER A CA 1
ATOM 943 C C . SER A 1 120 ? -4.327 -21.801 10.061 1.00 53.31 120 SER A C 1
ATOM 945 O O . SER A 1 120 ? -4.010 -22.953 9.763 1.00 53.31 120 SER A O 1
ATOM 947 N N . GLN A 1 121 ? -4.848 -21.544 11.270 1.00 59.81 121 GLN A N 1
ATOM 948 C CA . GLN A 1 121 ? -5.255 -22.634 12.157 1.00 59.81 121 GLN A CA 1
ATOM 949 C C . GLN A 1 121 ? -6.466 -23.351 11.560 1.00 59.81 121 GLN A C 1
ATOM 951 O O . GLN A 1 121 ? -7.439 -22.725 11.157 1.00 59.81 121 GLN A O 1
ATOM 956 N N . VAL A 1 122 ? -6.392 -24.680 11.516 1.00 59.28 122 VAL A N 1
ATOM 957 C CA . VAL A 1 122 ? -7.508 -25.511 11.068 1.00 59.28 122 VAL A CA 1
ATOM 958 C C . VAL A 1 122 ? -8.543 -25.538 12.185 1.00 59.28 122 VAL A C 1
ATOM 960 O O . VAL A 1 122 ? -8.339 -26.183 13.215 1.00 59.28 122 VAL A O 1
ATOM 963 N N . TYR A 1 123 ? -9.630 -24.806 11.984 1.00 64.88 123 TYR A N 1
ATOM 964 C CA . TYR A 1 123 ? -10.810 -24.862 12.833 1.00 64.88 123 TYR A CA 1
ATOM 965 C C . TYR A 1 123 ? -11.821 -25.834 12.223 1.00 64.88 123 TYR A C 1
ATOM 967 O O . TYR A 1 123 ? -11.883 -25.993 11.005 1.00 64.88 123 TYR A O 1
ATOM 975 N N . ALA A 1 124 ? -12.566 -26.533 13.081 1.00 66.38 124 ALA A N 1
ATOM 976 C CA . ALA A 1 124 ? -13.628 -27.433 12.633 1.00 66.38 124 ALA A CA 1
ATOM 977 C C . ALA A 1 124 ? -14.816 -26.660 12.037 1.00 66.38 124 ALA A C 1
ATOM 979 O O . ALA A 1 124 ? -15.480 -27.169 11.139 1.00 66.38 124 ALA A O 1
ATOM 980 N N . ASP A 1 125 ? -15.026 -25.434 12.519 1.00 74.12 125 ASP A N 1
ATOM 981 C CA . ASP A 1 125 ? -16.076 -24.523 12.082 1.00 74.12 125 ASP A CA 1
ATOM 982 C C . ASP A 1 125 ? -15.476 -23.363 11.277 1.00 74.12 125 ASP A C 1
ATOM 984 O O . ASP A 1 125 ? -14.344 -22.933 11.533 1.00 74.12 125 ASP A O 1
ATOM 988 N N . GLU A 1 126 ? -16.245 -22.841 10.320 1.00 73.00 126 GLU A N 1
ATOM 989 C CA . GLU A 1 126 ? -15.901 -21.599 9.629 1.00 73.00 126 GLU A CA 1
ATOM 990 C C . GLU A 1 126 ? -15.941 -20.434 10.623 1.00 73.00 126 GLU A C 1
ATOM 992 O O . GLU A 1 126 ? -16.901 -20.259 11.376 1.00 73.00 126 GLU A O 1
ATOM 997 N N . LEU A 1 127 ? -14.864 -19.650 10.648 1.00 72.12 127 LEU A N 1
ATOM 998 C CA . LEU A 1 127 ? -14.778 -18.453 11.470 1.00 72.12 127 LEU A CA 1
ATOM 999 C C . LEU A 1 127 ? -15.115 -17.235 10.620 1.00 72.12 127 LEU A C 1
ATOM 1001 O O . LEU A 1 127 ? -14.515 -17.020 9.568 1.00 72.12 127 LEU A O 1
ATOM 1005 N N . GLU A 1 128 ? -16.026 -16.411 11.123 1.00 75.94 128 GLU A N 1
ATOM 1006 C CA . GLU A 1 128 ? -16.417 -15.159 10.488 1.00 75.94 128 GLU A CA 1
ATOM 1007 C C . GLU A 1 128 ? -15.988 -13.973 11.352 1.00 75.94 128 GLU A C 1
ATOM 1009 O O . GLU A 1 128 ? -16.190 -13.945 12.568 1.00 75.94 128 GLU A O 1
ATOM 1014 N N . MET A 1 129 ? -15.382 -12.977 10.710 1.00 80.81 129 MET A N 1
ATOM 1015 C CA . MET A 1 129 ? -15.008 -11.710 11.326 1.00 80.81 129 MET A CA 1
ATOM 1016 C C . MET A 1 129 ? -15.070 -10.611 10.267 1.00 80.81 129 MET A C 1
ATOM 1018 O O . MET A 1 129 ? -14.612 -10.804 9.140 1.00 80.81 129 MET A O 1
ATOM 1022 N N . LEU A 1 130 ? -15.617 -9.450 10.630 1.00 86.62 130 LEU A N 1
ATOM 1023 C CA . LEU A 1 130 ? -15.524 -8.252 9.800 1.00 86.62 130 LEU A CA 1
ATOM 1024 C C . LEU A 1 130 ? -14.151 -7.596 9.986 1.00 86.62 130 LEU A C 1
ATOM 1026 O O . LEU A 1 130 ? -13.737 -7.361 11.120 1.00 86.62 130 LEU A O 1
ATOM 1030 N N . ASP A 1 131 ? -13.487 -7.290 8.872 1.00 86.88 131 ASP A N 1
ATOM 1031 C CA . ASP A 1 131 ? -12.255 -6.493 8.815 1.00 86.88 131 ASP A CA 1
ATOM 1032 C C . ASP A 1 131 ? -12.613 -4.999 8.824 1.00 86.88 131 ASP A C 1
ATOM 1034 O O . ASP A 1 131 ? -13.392 -4.523 7.989 1.00 86.88 131 ASP A O 1
ATOM 1038 N N . TRP A 1 132 ? -12.085 -4.267 9.802 1.00 91.81 132 TRP A N 1
ATOM 1039 C CA . TRP A 1 132 ? -12.398 -2.865 10.046 1.00 91.81 132 TRP A CA 1
ATOM 1040 C C . TRP A 1 132 ? -11.215 -1.976 9.708 1.00 91.81 132 TRP A C 1
ATOM 1042 O O . TRP A 1 132 ? -10.201 -1.923 10.405 1.00 91.81 132 TRP A O 1
ATOM 1052 N N . VAL A 1 133 ? -11.409 -1.165 8.675 1.00 94.38 133 VAL A N 1
ATOM 1053 C CA . VAL A 1 133 ? -10.384 -0.276 8.144 1.00 94.38 133 VAL A CA 1
ATOM 1054 C C . VAL A 1 133 ? -10.949 1.129 8.007 1.00 94.38 133 VAL A C 1
ATOM 1056 O O . VAL A 1 133 ? -12.032 1.320 7.465 1.00 94.38 133 VAL A O 1
ATOM 1059 N N . ILE A 1 134 ? -10.190 2.132 8.449 1.00 95.19 134 ILE A N 1
ATOM 1060 C CA . ILE A 1 134 ? -10.428 3.518 8.048 1.00 95.19 134 ILE A CA 1
ATOM 1061 C C . ILE A 1 134 ? -9.950 3.650 6.609 1.00 95.19 134 ILE A C 1
ATOM 1063 O O . ILE A 1 134 ? -8.741 3.650 6.352 1.00 95.19 134 ILE A O 1
ATOM 1067 N N . HIS A 1 135 ? -10.881 3.795 5.672 1.00 95.38 135 HIS A N 1
ATOM 1068 C CA . HIS A 1 135 ? -10.545 4.067 4.286 1.00 95.38 135 HIS A CA 1
ATOM 1069 C C . HIS A 1 135 ? -10.599 5.569 4.026 1.00 95.38 135 HIS A C 1
ATOM 1071 O O . HIS A 1 135 ? -11.619 6.233 4.221 1.00 95.38 135 HIS A O 1
ATOM 1077 N N . VAL A 1 136 ? -9.481 6.110 3.555 1.00 93.69 136 VAL A N 1
ATOM 1078 C CA . VAL A 1 136 ? -9.343 7.530 3.256 1.00 93.69 136 VAL A CA 1
ATOM 1079 C C . VAL A 1 136 ? -9.096 7.712 1.773 1.00 93.69 136 VAL A C 1
ATOM 1081 O O . VAL A 1 136 ? -8.180 7.121 1.213 1.00 93.69 136 VAL A O 1
ATOM 1084 N N . THR A 1 137 ? -9.890 8.568 1.139 1.00 91.94 137 THR A N 1
ATOM 1085 C CA . THR A 1 137 ? -9.685 9.018 -0.238 1.00 91.94 137 THR A CA 1
ATOM 1086 C C . THR A 1 137 ? -9.548 10.537 -0.256 1.00 91.94 137 THR A C 1
ATOM 1088 O O . THR A 1 137 ? -10.409 11.247 0.270 1.00 91.94 137 THR A O 1
ATOM 1091 N N . PHE A 1 138 ? -8.490 11.043 -0.881 1.00 88.44 138 PHE A N 1
ATOM 1092 C CA . PHE A 1 138 ? -8.223 12.476 -1.019 1.00 88.44 138 PHE A CA 1
ATOM 1093 C C . PHE A 1 138 ? -7.616 12.795 -2.387 1.00 88.44 138 PHE A C 1
ATOM 1095 O O . PHE A 1 138 ? -7.165 11.903 -3.103 1.00 88.44 138 PHE A O 1
ATOM 1102 N N . ARG A 1 139 ? -7.619 14.067 -2.787 1.00 85.88 139 ARG A N 1
ATOM 1103 C CA . ARG A 1 139 ? -6.999 14.499 -4.048 1.00 85.88 139 ARG A CA 1
ATOM 1104 C C . ARG A 1 139 ? -5.501 14.670 -3.849 1.00 85.88 139 ARG A C 1
ATOM 1106 O O . ARG A 1 139 ? -5.075 15.483 -3.034 1.00 85.88 139 ARG A O 1
ATOM 1113 N N . LYS A 1 140 ? -4.698 13.953 -4.636 1.00 78.88 140 LYS A N 1
ATOM 1114 C CA . LYS A 1 140 ? -3.233 13.943 -4.500 1.00 78.88 140 LYS A CA 1
ATOM 1115 C C . LYS A 1 140 ? -2.594 15.331 -4.635 1.00 78.88 140 LYS A C 1
ATOM 1117 O O . LYS A 1 140 ? -1.601 15.597 -3.974 1.00 78.88 140 LYS A O 1
ATOM 1122 N N . PHE A 1 141 ? -3.158 16.204 -5.472 1.00 77.81 141 PHE A N 1
ATOM 1123 C CA . PHE A 1 141 ? -2.625 17.548 -5.756 1.00 77.81 141 PHE A CA 1
ATOM 1124 C C . PHE A 1 141 ? -3.430 18.680 -5.121 1.00 77.81 141 PHE A C 1
ATOM 1126 O O . PHE A 1 141 ? -3.400 19.815 -5.597 1.00 77.81 141 PHE A O 1
ATOM 1133 N N . GLU A 1 142 ? -4.238 18.373 -4.112 1.00 80.06 142 GLU A N 1
ATOM 1134 C CA . GLU A 1 142 ? -5.017 19.403 -3.438 1.00 80.06 142 GLU A CA 1
ATOM 1135 C C . GLU A 1 142 ? -4.185 20.250 -2.474 1.00 80.06 142 GLU A C 1
ATOM 1137 O O . GLU A 1 142 ? -4.442 21.456 -2.367 1.00 80.06 142 GLU A O 1
ATOM 1142 N N . LEU A 1 143 ? -3.214 19.610 -1.819 1.00 77.06 143 LEU A N 1
ATOM 1143 C CA . LEU A 1 143 ? -2.164 20.248 -1.035 1.00 77.06 143 LEU A CA 1
ATOM 1144 C C . LEU A 1 143 ? -0.901 20.333 -1.884 1.00 77.06 143 LEU A C 1
ATOM 1146 O O . LEU A 1 143 ? -0.596 19.412 -2.645 1.00 77.06 143 LEU A O 1
ATOM 1150 N N . ASN A 1 144 ? -0.176 21.438 -1.740 1.00 74.19 144 ASN A N 1
ATOM 1151 C CA . ASN A 1 144 ? 1.046 21.683 -2.504 1.00 74.19 144 ASN A CA 1
ATOM 1152 C C . ASN A 1 144 ? 2.305 21.123 -1.830 1.00 74.19 144 ASN A C 1
ATOM 1154 O O . ASN A 1 144 ? 3.394 21.247 -2.383 1.00 74.19 144 ASN A O 1
ATOM 1158 N N . ASP A 1 145 ? 2.169 20.524 -0.650 1.00 78.94 145 ASP A N 1
ATOM 1159 C CA . ASP A 1 145 ? 3.284 20.022 0.143 1.00 78.94 145 ASP A CA 1
ATOM 1160 C C . ASP A 1 145 ? 2.995 18.614 0.677 1.00 78.94 145 ASP A C 1
ATOM 1162 O O . ASP A 1 145 ? 1.857 18.127 0.680 1.00 78.94 145 ASP A O 1
ATOM 1166 N N . SER A 1 146 ? 4.049 17.949 1.137 1.00 86.44 146 SER A N 1
ATOM 1167 C CA . SER A 1 146 ? 3.933 16.720 1.905 1.00 86.44 146 SER A CA 1
ATOM 1168 C C . SER A 1 146 ? 3.092 16.969 3.160 1.00 86.44 146 SER A C 1
ATOM 1170 O O . SER A 1 146 ? 3.187 18.003 3.824 1.00 86.44 146 SER A O 1
ATOM 1172 N N . SER A 1 147 ? 2.221 16.017 3.474 1.00 87.62 147 SER A N 1
ATOM 1173 C CA . SER A 1 147 ? 1.239 16.150 4.543 1.00 87.62 147 SER A CA 1
ATOM 1174 C C . SER A 1 147 ? 0.993 14.818 5.232 1.00 87.62 147 SER A C 1
ATOM 1176 O O . SER A 1 147 ? 1.224 13.745 4.667 1.00 87.62 147 SER A O 1
ATOM 1178 N N . THR A 1 148 ? 0.496 14.894 6.459 1.00 91.12 148 THR A N 1
ATOM 1179 C CA . THR A 1 148 ? 0.168 13.734 7.279 1.00 91.12 148 THR A CA 1
ATOM 1180 C C . THR A 1 148 ? -1.250 13.874 7.804 1.00 91.12 148 THR A C 1
ATOM 1182 O O . THR A 1 148 ? -1.584 14.854 8.467 1.00 91.12 148 THR A O 1
ATOM 1185 N N . ILE A 1 149 ? -2.080 12.865 7.553 1.00 91.12 149 ILE A N 1
ATOM 1186 C CA . ILE A 1 149 ? -3.392 12.718 8.183 1.00 91.12 149 ILE A CA 1
ATOM 1187 C C . ILE A 1 149 ? -3.237 11.698 9.308 1.00 91.12 149 ILE A C 1
ATOM 1189 O O . ILE A 1 149 ? -3.038 10.513 9.044 1.00 91.12 149 ILE A O 1
ATOM 1193 N N . LEU A 1 150 ? -3.298 12.158 10.554 1.00 91.69 150 LEU A N 1
ATOM 1194 C CA . LEU A 1 150 ? -3.182 11.334 11.756 1.00 91.69 150 LEU A CA 1
ATOM 1195 C C . LEU A 1 150 ? -4.570 10.984 12.278 1.00 91.69 150 LEU A C 1
ATOM 1197 O O . LEU A 1 150 ? -5.400 11.876 12.435 1.00 91.69 150 LEU A O 1
ATOM 1201 N N . PHE A 1 151 ? -4.799 9.713 12.594 1.00 92.38 151 PHE A N 1
ATOM 1202 C CA . PHE A 1 151 ? -6.018 9.221 13.232 1.00 92.38 151 PHE A CA 1
ATOM 1203 C C . PHE A 1 151 ? -5.716 8.725 14.645 1.00 92.38 151 PHE A C 1
ATOM 1205 O O . PHE A 1 151 ? -4.694 8.076 14.880 1.00 92.38 151 PHE A O 1
ATOM 1212 N N . TYR A 1 152 ? -6.604 9.039 15.587 1.00 90.94 152 TYR A N 1
ATOM 1213 C CA . TYR A 1 152 ? -6.434 8.697 16.998 1.00 90.94 152 TYR A CA 1
ATOM 1214 C C . TYR A 1 152 ? -7.774 8.524 17.729 1.00 90.94 152 TYR A C 1
ATOM 1216 O O . TYR A 1 152 ? -8.803 9.059 17.319 1.00 90.94 152 TYR A O 1
ATOM 1224 N N . LEU A 1 153 ? -7.751 7.782 18.832 1.00 88.50 153 LEU A N 1
ATOM 1225 C CA . LEU A 1 153 ? -8.857 7.545 19.758 1.00 88.50 153 LEU A CA 1
ATOM 1226 C C . LEU A 1 153 ? -8.721 8.523 20.941 1.00 88.50 153 LEU A C 1
ATOM 1228 O O . LEU A 1 153 ? -7.753 8.466 21.690 1.00 88.50 153 LEU A O 1
ATOM 1232 N N . GLY A 1 154 ? -9.643 9.478 21.077 1.00 74.88 154 GLY A N 1
ATOM 1233 C CA . GLY A 1 154 ? -9.491 10.677 21.914 1.00 74.88 154 GLY A CA 1
ATOM 1234 C C . GLY A 1 154 ? -10.287 10.712 23.225 1.00 74.88 154 GLY A C 1
ATOM 1235 O O . GLY A 1 154 ? -10.634 11.805 23.678 1.00 74.88 154 GLY A O 1
ATOM 1236 N N . THR A 1 155 ? -10.650 9.577 23.830 1.00 67.94 155 THR A N 1
ATOM 1237 C CA . THR A 1 155 ? -11.530 9.571 25.019 1.00 67.94 155 THR A CA 1
ATOM 1238 C C . THR A 1 155 ? -11.002 10.320 26.230 1.00 67.94 155 THR A C 1
ATOM 1240 O O . THR A 1 155 ? -11.807 10.917 26.945 1.00 67.94 155 THR A O 1
ATOM 1243 N N . ASP A 1 156 ? -9.688 10.352 26.429 1.00 56.56 156 ASP A N 1
ATOM 1244 C CA . ASP A 1 156 ? -9.145 10.649 27.759 1.00 56.56 156 ASP A CA 1
ATOM 1245 C C . ASP A 1 156 ? -8.538 12.054 27.877 1.00 56.56 156 ASP A C 1
ATOM 1247 O O . ASP A 1 156 ? -7.905 12.373 28.877 1.00 56.56 156 ASP A O 1
ATOM 1251 N N . GLY A 1 157 ? -8.667 12.902 26.845 1.00 54.69 157 GLY A N 1
ATOM 1252 C CA . GLY A 1 157 ? -7.906 14.161 26.777 1.00 54.69 157 GLY A CA 1
ATOM 1253 C C . GLY A 1 157 ? -6.383 13.947 26.774 1.00 54.69 157 GLY A C 1
ATOM 1254 O O . GLY A 1 157 ? -5.628 14.905 26.929 1.00 54.69 157 GLY A O 1
ATOM 1255 N N . GLY A 1 158 ? -5.946 12.692 26.620 1.00 55.09 158 GLY A N 1
ATOM 1256 C CA . GLY A 1 158 ? -4.554 12.296 26.493 1.00 55.09 158 GLY A CA 1
ATOM 1257 C C . GLY A 1 158 ? -3.961 12.808 25.188 1.00 55.09 158 GLY A C 1
ATOM 1258 O O . GLY A 1 158 ? -4.668 13.018 24.201 1.00 55.09 158 GLY A O 1
ATOM 1259 N N . ASP A 1 159 ? -2.649 13.023 25.204 1.00 59.38 159 ASP A N 1
ATOM 1260 C CA . ASP A 1 159 ? -1.893 13.466 24.040 1.00 59.38 159 ASP A CA 1
ATOM 1261 C C . ASP A 1 159 ? -2.159 12.530 22.846 1.00 59.38 159 ASP A C 1
ATOM 1263 O O . ASP A 1 159 ? -2.100 11.303 22.972 1.00 59.38 159 ASP A O 1
ATOM 1267 N N . THR A 1 160 ? -2.435 13.118 21.679 1.00 62.28 160 THR A N 1
ATOM 1268 C CA . THR A 1 160 ? -2.617 12.419 20.396 1.00 62.28 160 THR A CA 1
ATOM 1269 C C . THR A 1 160 ? -1.446 11.504 20.029 1.00 62.28 160 THR A C 1
ATOM 1271 O O . THR A 1 160 ? -1.589 10.624 19.180 1.00 62.28 160 THR A O 1
ATOM 1274 N N . HIS A 1 161 ? -0.296 11.699 20.679 1.00 63.06 161 HIS A N 1
ATOM 1275 C CA . HIS A 1 161 ? 0.923 10.922 20.502 1.00 63.06 161 HIS A CA 1
ATOM 1276 C C . HIS A 1 161 ? 1.102 9.775 21.511 1.00 63.06 161 HIS A C 1
ATOM 1278 O O . HIS A 1 161 ? 2.097 9.054 21.430 1.00 63.06 161 HIS A O 1
ATOM 1284 N N . GLN A 1 162 ? 0.165 9.552 22.444 1.00 70.12 162 GLN A N 1
ATOM 1285 C CA . GLN A 1 162 ? 0.203 8.358 23.294 1.00 70.12 162 GLN A CA 1
ATOM 1286 C C . GLN A 1 162 ? -0.071 7.101 22.460 1.00 70.12 162 GLN A C 1
ATOM 1288 O O . GLN A 1 162 ? -1.061 7.018 21.730 1.00 70.12 162 GLN A O 1
ATOM 1293 N N . SER A 1 163 ? 0.797 6.096 22.597 1.00 65.75 163 SER A N 1
ATOM 1294 C CA . SER A 1 163 ? 0.803 4.890 21.758 1.00 65.75 163 SER A CA 1
ATOM 1295 C C . SER A 1 163 ? -0.500 4.093 21.791 1.00 65.75 163 SER A C 1
ATOM 1297 O O . SER A 1 163 ? -0.820 3.412 20.824 1.00 65.75 163 SER A O 1
ATOM 1299 N N . GLU A 1 164 ? -1.260 4.163 22.885 1.00 71.19 164 GLU A N 1
ATOM 1300 C CA . GLU A 1 164 ? -2.519 3.421 23.036 1.00 71.19 164 GLU A CA 1
ATOM 1301 C C . GLU A 1 164 ? -3.709 4.078 22.325 1.00 71.19 164 GLU A C 1
ATOM 1303 O O . GLU A 1 164 ? -4.691 3.389 22.028 1.00 71.19 164 GLU A O 1
ATOM 1308 N N . ASN A 1 165 ? -3.582 5.376 22.034 1.00 80.56 165 ASN A N 1
ATOM 1309 C CA . ASN A 1 165 ? -4.594 6.224 21.413 1.00 80.56 165 ASN A CA 1
ATOM 1310 C C . ASN A 1 165 ? -4.275 6.533 19.946 1.00 80.56 165 ASN A C 1
ATOM 1312 O O . ASN A 1 165 ? -5.183 6.811 19.170 1.00 80.56 165 ASN A O 1
ATOM 1316 N N . TYR A 1 166 ? -3.010 6.470 19.536 1.00 88.12 166 TYR A N 1
ATOM 1317 C CA . TYR A 1 166 ? -2.611 6.620 18.141 1.00 88.12 166 TYR A CA 1
ATOM 1318 C C . TYR A 1 166 ? -3.088 5.419 17.309 1.00 88.12 166 TYR A C 1
ATOM 1320 O O . TYR A 1 166 ? -2.659 4.294 17.562 1.00 88.12 166 TYR A O 1
ATOM 1328 N N . ALA A 1 167 ? -3.957 5.655 16.320 1.00 89.19 167 ALA A N 1
ATOM 1329 C CA . ALA A 1 167 ? -4.483 4.612 15.433 1.00 89.19 167 ALA A CA 1
ATOM 1330 C C . ALA A 1 167 ? -3.615 4.431 14.178 1.00 89.19 167 ALA A C 1
ATOM 1332 O O . ALA A 1 167 ? -3.420 3.318 13.701 1.00 89.19 167 ALA A O 1
ATOM 1333 N N . GLY A 1 168 ? -3.076 5.524 13.632 1.00 91.81 168 GLY A N 1
ATOM 1334 C CA . GLY A 1 168 ? -2.227 5.467 12.446 1.00 91.81 168 GLY A CA 1
ATOM 1335 C C . GLY A 1 168 ? -2.109 6.796 11.714 1.00 91.81 168 GLY A C 1
ATOM 1336 O O . GLY A 1 168 ? -2.737 7.793 12.077 1.00 91.81 168 GLY A O 1
ATOM 1337 N N . THR A 1 169 ? -1.306 6.801 10.651 1.00 93.06 169 THR A N 1
ATOM 1338 C CA . THR A 1 169 ? -1.134 7.957 9.765 1.00 93.06 169 THR A CA 1
ATOM 1339 C C . THR A 1 169 ? -1.189 7.562 8.302 1.00 93.06 169 THR A C 1
ATOM 1341 O O . THR A 1 169 ? -0.727 6.493 7.905 1.00 93.06 169 THR A O 1
ATOM 1344 N N . ILE A 1 170 ? -1.701 8.478 7.487 1.00 92.44 170 ILE A N 1
ATOM 1345 C CA . ILE A 1 170 ? -1.558 8.455 6.035 1.00 92.44 170 ILE A CA 1
ATOM 1346 C C . ILE A 1 170 ? -0.649 9.613 5.663 1.00 92.44 170 ILE A C 1
ATOM 1348 O O . ILE A 1 170 ? -0.925 10.758 6.013 1.00 92.44 170 ILE A O 1
ATOM 1352 N N . ASN A 1 171 ? 0.442 9.300 4.971 1.00 90.12 171 ASN A N 1
ATOM 1353 C CA . ASN A 1 171 ? 1.484 10.258 4.634 1.00 90.12 171 ASN A CA 1
ATOM 1354 C C . ASN A 1 171 ? 1.505 10.476 3.121 1.00 90.12 171 ASN A C 1
ATOM 1356 O O . ASN A 1 171 ? 1.551 9.515 2.348 1.00 90.12 171 ASN A O 1
ATOM 1360 N N . THR A 1 172 ? 1.478 11.735 2.697 1.00 86.31 172 THR A N 1
ATOM 1361 C CA . THR A 1 172 ? 1.603 12.123 1.294 1.00 86.31 172 THR A CA 1
ATOM 1362 C C . THR A 1 172 ? 3.044 12.519 1.027 1.00 86.31 172 THR A C 1
ATOM 1364 O O . THR A 1 172 ? 3.576 13.426 1.660 1.00 86.31 172 THR A O 1
ATOM 1367 N N . PHE A 1 173 ? 3.689 11.823 0.093 1.00 82.94 173 PHE A N 1
ATOM 1368 C CA . PHE A 1 173 ? 5.027 12.174 -0.366 1.00 82.94 173 PHE A CA 1
ATOM 1369 C C . PHE A 1 173 ? 4.908 12.996 -1.647 1.00 82.94 173 PHE A C 1
ATOM 1371 O O . PHE A 1 173 ? 4.385 12.504 -2.652 1.00 82.94 173 PHE A O 1
ATOM 1378 N N . HIS A 1 174 ? 5.343 14.252 -1.588 1.00 75.12 174 HIS A N 1
ATOM 1379 C CA . HIS A 1 174 ? 5.185 15.212 -2.672 1.00 75.12 174 HIS A CA 1
ATOM 1380 C C . HIS A 1 174 ? 6.506 15.927 -2.975 1.00 75.12 174 HIS A C 1
ATOM 1382 O O . HIS A 1 174 ? 7.242 16.276 -2.058 1.00 75.12 174 HIS A O 1
ATOM 1388 N N . GLU A 1 175 ? 6.796 16.142 -4.261 1.00 63.75 175 GLU A N 1
ATOM 1389 C CA . GLU A 1 175 ? 8.025 16.810 -4.727 1.00 63.75 175 GLU A CA 1
ATOM 1390 C C . GLU A 1 175 ? 7.745 17.971 -5.706 1.00 63.75 175 GLU A C 1
ATOM 1392 O O . GLU A 1 175 ? 8.546 18.896 -5.799 1.00 63.75 175 GLU A O 1
ATOM 1397 N N . LEU A 1 176 ? 6.610 17.972 -6.424 1.00 59.62 176 LEU A N 1
ATOM 1398 C CA . LEU A 1 176 ? 6.340 18.918 -7.518 1.00 59.62 176 LEU A CA 1
ATOM 1399 C C . LEU A 1 176 ? 4.969 19.586 -7.393 1.00 59.62 176 LEU A C 1
ATOM 1401 O O . LEU A 1 176 ? 3.947 18.934 -7.594 1.00 59.62 176 LEU A O 1
ATOM 1405 N N . THR A 1 177 ? 4.954 20.901 -7.171 1.00 56.50 177 THR A N 1
ATOM 1406 C CA . THR A 1 177 ? 3.715 21.674 -7.013 1.00 56.50 177 THR A CA 1
ATOM 1407 C C . THR A 1 177 ? 2.959 21.868 -8.338 1.00 56.50 177 THR A C 1
ATOM 1409 O O . THR A 1 177 ? 3.554 21.864 -9.421 1.00 56.50 177 THR A O 1
ATOM 1412 N N . PRO A 1 178 ? 1.640 22.146 -8.304 1.00 52.56 178 PRO A N 1
ATOM 1413 C CA . PRO A 1 178 ? 0.849 22.474 -9.492 1.00 52.56 178 PRO A CA 1
ATOM 1414 C C . PRO A 1 178 ? 1.306 23.705 -10.287 1.00 52.56 178 PRO A C 1
ATOM 1416 O O . PRO A 1 178 ? 0.848 23.919 -11.413 1.00 52.56 178 PRO A O 1
ATOM 1419 N N . GLU A 1 179 ? 2.167 24.539 -9.708 1.00 52.16 179 GLU A N 1
ATOM 1420 C CA . GLU A 1 179 ? 2.690 25.760 -10.325 1.00 52.16 179 GLU A CA 1
ATOM 1421 C C . GLU A 1 179 ? 3.887 25.473 -11.234 1.00 52.16 179 GLU A C 1
ATOM 1423 O O . GLU A 1 179 ? 4.000 26.074 -12.302 1.00 52.16 179 GLU A O 1
ATOM 1428 N N . THR A 1 180 ? 4.725 24.505 -10.860 1.00 55.00 180 THR A N 1
ATOM 1429 C CA . THR A 1 180 ? 5.866 24.030 -11.658 1.00 55.00 180 THR A CA 1
ATOM 1430 C C . THR A 1 180 ? 5.509 22.824 -12.529 1.00 55.00 180 THR A C 1
ATOM 1432 O O . THR A 1 180 ? 6.259 22.465 -13.436 1.00 55.00 180 THR A O 1
ATOM 1435 N N . CYS A 1 181 ? 4.337 22.226 -12.300 1.00 61.81 181 CYS A N 1
ATOM 1436 C CA . CYS A 1 181 ? 3.899 20.991 -12.932 1.00 61.81 181 CYS A CA 1
ATOM 1437 C C . CYS A 1 181 ? 2.632 21.210 -13.781 1.00 61.81 181 CYS A C 1
ATOM 1439 O O . CYS A 1 181 ? 1.503 21.247 -13.280 1.00 61.81 181 CYS A O 1
ATOM 1441 N N . ALA A 1 182 ? 2.805 21.352 -15.101 1.00 58.97 182 ALA A N 1
ATOM 1442 C CA . ALA A 1 182 ? 1.716 21.657 -16.038 1.00 58.97 182 ALA A CA 1
ATOM 1443 C C . ALA A 1 182 ? 0.565 20.625 -16.020 1.00 58.97 182 ALA A C 1
ATOM 1445 O O . ALA A 1 182 ? -0.584 20.977 -16.285 1.00 58.97 182 ALA A O 1
ATOM 1446 N N . ASN A 1 183 ? 0.835 19.363 -15.673 1.00 59.53 183 ASN A N 1
ATOM 1447 C CA . ASN A 1 183 ? -0.158 18.287 -15.615 1.00 59.53 183 ASN A CA 1
ATOM 1448 C C . ASN A 1 183 ? -0.788 18.083 -14.227 1.00 59.53 183 ASN A C 1
ATOM 1450 O O . ASN A 1 183 ? -1.881 17.530 -14.178 1.00 59.53 183 ASN A O 1
ATOM 1454 N N . CYS A 1 184 ? -0.207 18.560 -13.119 1.00 59.38 184 CYS A N 1
ATOM 1455 C CA . CYS A 1 184 ? -0.920 18.607 -11.830 1.00 59.38 184 CYS A CA 1
ATOM 1456 C C . CYS A 1 184 ? -2.217 19.421 -11.957 1.00 59.38 184 CYS A C 1
ATOM 1458 O O . CYS A 1 184 ? -3.218 19.103 -11.320 1.00 59.38 184 CYS A O 1
ATOM 1460 N N . LYS A 1 185 ? -2.238 20.421 -12.855 1.00 60.94 185 LYS A N 1
ATOM 1461 C CA . LYS A 1 185 ? -3.456 21.152 -13.232 1.00 60.94 185 LYS A CA 1
ATOM 1462 C C . LYS A 1 185 ? -4.457 20.328 -14.056 1.00 60.94 185 LYS A C 1
ATOM 1464 O O . LYS A 1 185 ? -5.650 20.604 -13.961 1.00 60.94 185 LYS A O 1
ATOM 1469 N N . ASN A 1 186 ? -3.991 19.340 -14.820 1.00 62.03 186 ASN A N 1
ATOM 1470 C CA . ASN A 1 186 ? -4.822 18.456 -15.648 1.00 62.03 186 ASN A CA 1
ATOM 1471 C C . ASN A 1 186 ? -5.279 17.193 -14.895 1.00 62.03 186 ASN A C 1
ATOM 1473 O O . ASN A 1 186 ? -6.293 16.609 -15.250 1.00 62.03 186 ASN A O 1
ATOM 1477 N N . ASN A 1 187 ? -4.567 16.812 -13.831 1.00 65.69 187 ASN A N 1
ATOM 1478 C CA . ASN A 1 187 ? -4.850 15.659 -12.975 1.00 65.69 187 ASN A CA 1
ATOM 1479 C C . ASN A 1 187 ? -5.300 16.082 -11.565 1.00 65.69 187 ASN A C 1
ATOM 1481 O O . ASN A 1 187 ? -5.124 15.328 -10.612 1.00 65.69 187 ASN A O 1
ATOM 1485 N N . LYS A 1 188 ? -5.894 17.277 -11.413 1.00 66.50 188 LYS A N 1
ATOM 1486 C CA . LYS A 1 188 ? -6.372 17.820 -10.119 1.00 66.50 188 LYS A CA 1
ATOM 1487 C C . LYS A 1 188 ? -7.351 16.899 -9.388 1.00 66.50 188 LYS A C 1
ATOM 1489 O O . LYS A 1 188 ? -7.493 16.993 -8.171 1.00 66.50 188 LYS A O 1
ATOM 1494 N N . ASP A 1 189 ? -8.046 16.046 -10.133 1.00 74.00 189 ASP A N 1
ATOM 1495 C CA . ASP A 1 189 ? -9.010 15.079 -9.613 1.00 74.00 189 ASP A CA 1
ATOM 1496 C C . ASP A 1 189 ? -8.389 13.701 -9.330 1.00 74.00 189 ASP A C 1
ATOM 1498 O O . ASP A 1 189 ? -9.114 12.781 -8.955 1.00 74.00 189 ASP A O 1
ATOM 1502 N N . MET A 1 190 ? -7.069 13.525 -9.497 1.00 77.88 190 MET A N 1
ATOM 1503 C CA . MET A 1 190 ? -6.413 12.258 -9.181 1.00 77.88 190 MET A CA 1
ATOM 1504 C C . MET A 1 190 ? -6.592 11.944 -7.695 1.00 77.88 190 MET A C 1
ATOM 1506 O O . MET A 1 190 ? -6.043 12.623 -6.821 1.00 77.88 190 MET A O 1
ATOM 1510 N N . ALA A 1 191 ? -7.365 10.895 -7.431 1.00 84.88 191 ALA A N 1
ATOM 1511 C CA . ALA A 1 191 ? -7.610 10.394 -6.097 1.00 84.88 191 ALA A CA 1
ATOM 1512 C C . ALA A 1 191 ? -6.445 9.508 -5.648 1.00 84.88 191 ALA A C 1
ATOM 1514 O O . ALA A 1 191 ? -6.036 8.588 -6.355 1.00 84.88 191 ALA A O 1
ATOM 1515 N N . GLN A 1 192 ? -5.938 9.781 -4.455 1.00 85.81 192 GLN A N 1
ATOM 1516 C CA . GLN A 1 192 ? -5.059 8.898 -3.711 1.00 85.81 192 GLN A CA 1
ATOM 1517 C C . GLN A 1 192 ? -5.841 8.299 -2.545 1.00 85.81 192 GLN A C 1
ATOM 1519 O O . GLN A 1 192 ? -6.730 8.938 -1.974 1.00 85.81 192 GLN A O 1
ATOM 1524 N N . GLN A 1 193 ? -5.514 7.053 -2.219 1.00 91.81 193 GLN A N 1
ATOM 1525 C CA . GLN A 1 193 ? -6.156 6.296 -1.157 1.00 91.81 193 GLN A CA 1
ATOM 1526 C C . GLN A 1 193 ? -5.138 5.860 -0.109 1.00 91.81 193 GLN A C 1
ATOM 1528 O O . GLN A 1 193 ? -3.951 5.703 -0.404 1.00 91.81 193 GLN A O 1
ATOM 1533 N N . GLY A 1 194 ? -5.617 5.666 1.113 1.00 92.12 194 GLY A N 1
ATOM 1534 C CA . GLY A 1 194 ? -4.865 5.064 2.202 1.00 92.12 194 GLY A CA 1
ATOM 1535 C C . GLY A 1 194 ? -5.797 4.354 3.175 1.00 92.12 194 GLY A C 1
ATOM 1536 O O . GLY A 1 194 ? -6.999 4.629 3.218 1.00 92.12 194 GLY A O 1
ATOM 1537 N N . PHE A 1 195 ? -5.222 3.432 3.938 1.00 95.06 195 PHE A N 1
ATOM 1538 C CA . PHE A 1 195 ? -5.943 2.495 4.788 1.00 95.06 195 PHE A CA 1
ATOM 1539 C C . PHE A 1 195 ? -5.264 2.432 6.158 1.00 95.06 195 PHE A C 1
ATOM 1541 O O . PHE A 1 195 ? -4.037 2.365 6.232 1.00 95.06 195 PHE A O 1
ATOM 1548 N N . ILE A 1 196 ? -6.053 2.474 7.232 1.00 94.12 196 ILE A N 1
ATOM 1549 C CA . ILE A 1 196 ? -5.583 2.262 8.609 1.00 94.12 196 ILE A CA 1
ATOM 1550 C C . ILE A 1 196 ? -6.443 1.169 9.233 1.00 94.12 196 ILE A C 1
ATOM 1552 O O . ILE A 1 196 ? -7.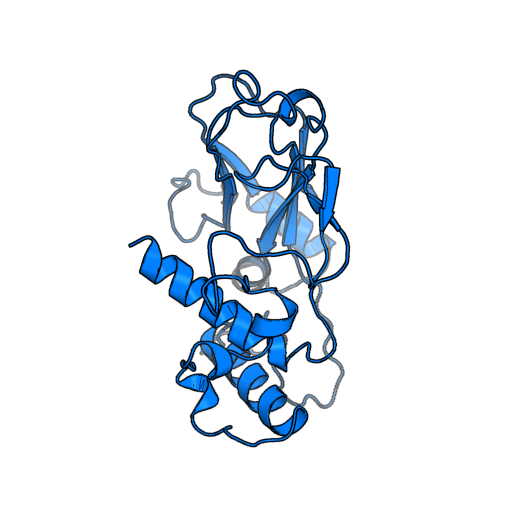654 1.338 9.354 1.00 94.12 196 ILE A O 1
ATOM 1556 N N . HIS A 1 197 ? -5.816 0.068 9.632 1.00 91.81 197 HIS A N 1
ATOM 1557 C CA . HIS A 1 197 ? -6.499 -1.063 10.259 1.00 91.81 197 HIS A CA 1
ATOM 1558 C C . HIS A 1 197 ? -6.873 -0.750 11.710 1.00 91.81 197 HIS A C 1
ATOM 1560 O O . HIS A 1 197 ? -6.074 -0.183 12.459 1.00 91.81 197 HIS A O 1
ATOM 1566 N N . LEU A 1 198 ? -8.083 -1.138 12.111 1.00 90.44 198 LEU A N 1
ATOM 1567 C CA . LEU A 1 198 ? -8.620 -0.933 13.459 1.00 90.44 198 LEU A CA 1
ATOM 1568 C C . LEU A 1 198 ? -8.770 -2.234 14.248 1.00 90.44 198 LEU A C 1
ATOM 1570 O O . LEU A 1 198 ? -9.045 -2.187 15.449 1.00 90.44 198 LEU A O 1
ATOM 1574 N N . ASP A 1 199 ? -8.554 -3.383 13.613 1.00 87.69 199 ASP A N 1
ATOM 1575 C CA . ASP A 1 199 ? -8.917 -4.692 14.161 1.00 87.69 199 ASP A CA 1
ATOM 1576 C C . ASP A 1 199 ? -8.223 -4.985 15.485 1.00 87.69 199 ASP A C 1
ATOM 1578 O O . ASP A 1 199 ? -8.837 -5.497 16.416 1.00 87.69 199 ASP A O 1
ATOM 1582 N N . GLN A 1 200 ? -6.955 -4.592 15.615 1.00 84.06 200 GLN A N 1
ATOM 1583 C CA . GLN A 1 200 ? -6.192 -4.778 16.850 1.00 84.06 200 GLN A CA 1
ATOM 1584 C C . GLN A 1 200 ? -6.740 -3.936 18.012 1.00 84.06 200 GLN A C 1
ATOM 1586 O O . GLN A 1 200 ? -6.745 -4.400 19.152 1.00 84.06 200 GLN A O 1
ATOM 1591 N N . TYR A 1 201 ? -7.247 -2.732 17.740 1.00 85.44 201 TYR A N 1
ATOM 1592 C CA . TYR A 1 201 ? -7.845 -1.860 18.756 1.00 85.44 201 TYR A CA 1
ATOM 1593 C C . TYR A 1 201 ? -9.222 -2.379 19.180 1.00 85.44 201 TYR A C 1
ATOM 1595 O O . TYR A 1 201 ? -9.527 -2.438 20.372 1.00 85.44 201 TYR A O 1
ATOM 1603 N N . ILE A 1 202 ? -10.025 -2.824 18.208 1.00 87.25 202 ILE A N 1
ATOM 1604 C CA . ILE A 1 202 ? -11.346 -3.421 18.442 1.00 87.25 202 ILE A CA 1
ATOM 1605 C C . ILE A 1 202 ? -11.207 -4.726 19.233 1.00 87.25 202 ILE A C 1
ATOM 1607 O O . ILE A 1 202 ? -11.896 -4.906 20.239 1.00 87.25 202 ILE A O 1
ATOM 1611 N N . ALA A 1 203 ? -10.278 -5.599 18.835 1.00 84.00 203 ALA A N 1
ATOM 1612 C CA . ALA A 1 203 ? -9.952 -6.833 19.545 1.00 84.00 203 ALA A CA 1
ATOM 1613 C C . ALA A 1 203 ? -9.550 -6.562 21.001 1.00 84.00 203 ALA A C 1
ATOM 1615 O O . ALA A 1 203 ? -10.047 -7.221 21.912 1.00 84.00 203 ALA A O 1
ATOM 1616 N N . ARG A 1 204 ? -8.666 -5.579 21.223 1.00 81.06 204 ARG A N 1
ATOM 1617 C CA . ARG A 1 204 ? -8.145 -5.224 22.551 1.00 81.06 204 ARG A CA 1
ATOM 1618 C C . ARG A 1 204 ? -9.235 -4.693 23.482 1.00 81.06 204 ARG A C 1
ATOM 1620 O O . ARG A 1 204 ? -9.302 -5.117 24.631 1.00 81.06 204 ARG A O 1
ATOM 1627 N N . ASP A 1 205 ? -10.059 -3.763 23.001 1.00 83.69 205 ASP A N 1
ATOM 1628 C CA . ASP A 1 205 ? -10.919 -2.956 23.875 1.00 83.69 205 ASP A CA 1
ATOM 1629 C C . ASP A 1 205 ? -12.390 -3.388 23.889 1.00 83.69 205 ASP A C 1
ATOM 1631 O O . ASP A 1 205 ? -13.085 -3.163 24.882 1.00 83.69 205 ASP A O 1
ATOM 1635 N N . LYS A 1 206 ? -12.900 -3.939 22.781 1.00 84.62 206 LYS A N 1
ATOM 1636 C CA . LYS A 1 206 ? -14.330 -4.248 22.612 1.00 84.62 206 LYS A CA 1
ATOM 1637 C C . LYS A 1 206 ? -14.601 -5.741 22.564 1.00 84.62 206 LYS A C 1
ATOM 1639 O O . LYS A 1 206 ? -15.576 -6.208 23.146 1.00 84.62 206 LYS A O 1
ATOM 1644 N N . GLY A 1 207 ? -13.764 -6.461 21.832 1.00 79.31 207 GLY A N 1
ATOM 1645 C CA . GLY A 1 207 ? -13.852 -7.897 21.654 1.00 79.31 207 GLY A CA 1
ATOM 1646 C C . GLY A 1 207 ? -15.041 -8.418 20.853 1.00 79.31 207 GLY A C 1
ATOM 1647 O O . GLY A 1 207 ? -15.404 -9.584 20.961 1.00 79.31 207 GLY A O 1
ATOM 1648 N N . SER A 1 208 ? -15.655 -7.551 20.053 1.00 84.56 208 SER A N 1
ATOM 1649 C CA . SER A 1 208 ? -16.697 -7.897 19.095 1.00 84.56 208 SER A CA 1
ATOM 1650 C C . SER A 1 208 ? -16.515 -7.032 17.855 1.00 84.56 208 SER A C 1
ATOM 1652 O O . SER A 1 208 ? -16.309 -5.823 17.975 1.00 84.56 208 SER A O 1
ATOM 1654 N N . PHE A 1 209 ? -16.607 -7.663 16.687 1.00 87.75 209 PHE A N 1
ATOM 1655 C CA . PHE A 1 209 ? -16.455 -7.027 15.376 1.00 87.75 209 PHE A CA 1
ATOM 1656 C C . PHE A 1 209 ? -17.806 -6.717 14.718 1.00 87.75 209 PHE A C 1
ATOM 1658 O O . PHE A 1 209 ? -17.850 -6.315 13.559 1.00 87.75 209 PHE A O 1
ATOM 1665 N N . GLU A 1 210 ? -18.908 -6.882 15.455 1.00 91.69 210 GLU A N 1
ATOM 1666 C CA . GLU A 1 210 ? -20.254 -6.596 14.965 1.00 91.69 210 GLU A CA 1
ATOM 1667 C C . GLU A 1 210 ? -20.447 -5.095 14.694 1.00 91.69 210 GLU A C 1
ATOM 1669 O O . GLU A 1 210 ? -20.044 -4.272 15.526 1.00 91.69 210 GLU A O 1
ATOM 1674 N N . PRO A 1 211 ? -21.134 -4.698 13.604 1.00 94.06 211 PRO A N 1
ATOM 1675 C CA . PRO A 1 211 ? -21.223 -3.296 13.198 1.00 94.06 211 PRO A CA 1
ATOM 1676 C C . PRO A 1 211 ? -21.717 -2.348 14.287 1.00 94.06 211 PRO A C 1
ATOM 1678 O O . PRO A 1 211 ? -21.093 -1.322 14.544 1.00 94.06 211 PRO A O 1
ATOM 1681 N N . ASN A 1 212 ? -22.800 -2.694 14.986 1.00 94.81 212 ASN A N 1
ATOM 1682 C CA . ASN A 1 212 ? -23.337 -1.834 16.045 1.00 94.81 212 ASN A CA 1
ATOM 1683 C C . ASN A 1 212 ? -22.355 -1.697 17.218 1.00 94.81 212 ASN A C 1
ATOM 1685 O O . ASN A 1 212 ? -22.151 -0.597 17.729 1.00 94.81 212 ASN A O 1
ATOM 1689 N N . ALA A 1 213 ? -21.703 -2.798 17.599 1.00 91.94 213 ALA A N 1
ATOM 1690 C CA . ALA A 1 213 ? -20.744 -2.838 18.695 1.00 91.94 213 ALA A CA 1
ATOM 1691 C C . ALA A 1 213 ? -19.498 -1.989 18.397 1.00 91.94 213 ALA A C 1
ATOM 1693 O O . ALA A 1 213 ? -19.041 -1.244 19.269 1.00 91.94 213 ALA A O 1
ATOM 1694 N N . VAL A 1 214 ? -18.977 -2.069 17.169 1.00 92.56 214 VAL A N 1
ATOM 1695 C CA . VAL A 1 214 ? -17.828 -1.275 16.717 1.00 92.56 214 VAL A CA 1
ATOM 1696 C C . VAL A 1 214 ? -18.203 0.197 16.573 1.00 92.56 214 VAL A C 1
ATOM 1698 O O . VAL A 1 214 ? -17.476 1.064 17.051 1.00 92.56 214 VAL A O 1
ATOM 1701 N N . MET A 1 215 ? -19.369 0.509 16.004 1.00 92.94 215 MET A N 1
ATOM 1702 C CA . MET A 1 215 ? -19.827 1.894 15.857 1.00 92.94 215 MET A CA 1
ATOM 1703 C C . MET A 1 215 ? -20.030 2.589 17.209 1.00 92.94 215 MET A C 1
ATOM 1705 O O . MET A 1 215 ? -19.677 3.761 17.358 1.00 92.94 215 MET A O 1
ATOM 1709 N N . GLU A 1 216 ? -20.569 1.889 18.209 1.00 93.75 216 GLU A N 1
ATOM 1710 C CA . GLU A 1 216 ? -20.643 2.393 19.584 1.00 93.75 216 GLU A CA 1
ATOM 1711 C C . GLU A 1 216 ? -19.256 2.583 20.200 1.00 93.75 216 GLU A C 1
ATOM 1713 O O . GLU A 1 216 ? -18.999 3.616 20.817 1.00 93.75 216 GLU A O 1
ATOM 1718 N N . TYR A 1 217 ? -18.351 1.621 19.997 1.00 91.38 217 TYR A N 1
ATOM 1719 C CA . TYR A 1 217 ? -16.975 1.695 20.481 1.00 91.38 217 TYR A CA 1
ATOM 1720 C C . TYR A 1 217 ? -16.228 2.908 19.910 1.00 91.38 217 TYR A C 1
ATOM 1722 O O . TYR A 1 217 ? -15.688 3.697 20.681 1.00 91.38 217 TYR A O 1
ATOM 1730 N N . LEU A 1 218 ? -16.248 3.114 18.590 1.00 92.31 218 LEU A N 1
ATOM 1731 C CA . LEU A 1 218 ? -15.543 4.219 17.930 1.00 92.31 218 LEU A CA 1
ATOM 1732 C C . LEU A 1 218 ? -16.110 5.589 18.321 1.00 92.31 218 LEU A C 1
ATOM 1734 O O . LEU A 1 218 ? -15.347 6.538 18.524 1.00 92.31 218 LEU A O 1
ATOM 1738 N N . LYS A 1 219 ? -17.438 5.694 18.482 1.00 91.62 219 LYS A N 1
ATOM 1739 C CA . LYS A 1 219 ? -18.088 6.900 19.023 1.00 91.62 219 LYS A CA 1
ATOM 1740 C C . LYS A 1 219 ? -17.675 7.145 20.467 1.00 91.62 219 LYS A C 1
ATOM 1742 O O . LYS A 1 219 ? -17.291 8.261 20.807 1.00 91.62 219 LYS A O 1
ATOM 1747 N N . GLY A 1 220 ? -17.728 6.099 21.291 1.00 89.81 220 GLY A N 1
ATOM 1748 C CA . GLY A 1 220 ? -17.321 6.132 22.689 1.00 89.81 220 GLY A CA 1
ATOM 1749 C C . GLY A 1 220 ? -15.887 6.617 22.826 1.00 89.81 220 GLY A C 1
ATOM 1750 O O . GLY A 1 220 ? -15.667 7.589 23.535 1.00 89.81 220 GLY A O 1
ATOM 1751 N N . LYS A 1 221 ? -14.962 6.020 22.060 1.00 88.44 221 LYS A N 1
ATOM 1752 C CA . LYS A 1 221 ? -13.530 6.350 21.959 1.00 88.44 221 LYS A CA 1
ATOM 1753 C C . LYS A 1 221 ? -13.216 7.673 21.258 1.00 88.44 221 LYS A C 1
ATOM 1755 O O . LYS A 1 221 ? -12.052 8.054 21.210 1.00 88.44 221 LYS A O 1
ATOM 1760 N N . LYS A 1 222 ? -14.220 8.392 20.744 1.00 89.31 222 LYS A N 1
ATOM 1761 C CA . LYS A 1 222 ? -14.061 9.666 20.023 1.00 89.31 222 LYS A CA 1
ATOM 1762 C C . LYS A 1 222 ? -12.993 9.584 18.925 1.00 89.31 222 LYS A C 1
ATOM 1764 O O . LYS A 1 222 ? -12.057 10.388 18.923 1.00 89.31 222 LYS A O 1
ATOM 1769 N N . LEU A 1 223 ? -13.112 8.611 18.016 1.00 91.25 223 LEU A N 1
ATOM 1770 C CA . LEU A 1 223 ? -12.219 8.515 16.856 1.00 91.25 223 LEU A CA 1
ATOM 1771 C C . LEU A 1 223 ? -12.163 9.869 16.133 1.00 91.25 223 LEU A C 1
ATOM 1773 O O . LEU A 1 223 ? -13.180 10.393 15.679 1.00 91.25 223 LEU A O 1
ATOM 1777 N N . SER A 1 224 ? -10.964 10.433 16.069 1.00 89.19 224 SER A N 1
ATOM 1778 C CA . SER A 1 224 ? -10.692 11.789 15.604 1.00 89.19 224 SER A CA 1
ATOM 1779 C C . SER A 1 224 ? -9.506 11.791 14.645 1.00 89.19 224 SER A C 1
ATOM 1781 O O . SER A 1 224 ? -8.762 10.811 14.544 1.00 89.19 224 SER A O 1
ATOM 1783 N N . ARG A 1 225 ? -9.334 12.899 13.919 1.00 89.81 225 ARG A N 1
ATOM 1784 C CA . ARG A 1 225 ? -8.235 13.072 12.968 1.00 89.81 225 ARG A CA 1
ATOM 1785 C C . ARG A 1 225 ? -7.633 14.468 13.036 1.00 89.81 225 ARG A C 1
ATOM 1787 O O . ARG A 1 225 ? -8.375 15.429 13.224 1.00 89.81 225 ARG A O 1
ATOM 1794 N N . ASN A 1 226 ? -6.336 14.563 12.762 1.00 88.81 226 ASN A N 1
ATOM 1795 C CA . ASN A 1 226 ? -5.603 15.814 12.577 1.00 88.81 226 ASN A CA 1
ATOM 1796 C C . ASN A 1 226 ? -4.893 15.817 11.219 1.00 88.81 226 ASN A C 1
ATOM 1798 O O . ASN A 1 226 ? -4.344 14.797 10.802 1.00 88.81 226 ASN A O 1
ATOM 1802 N N . LEU A 1 227 ? -4.900 16.965 10.541 1.00 88.38 227 LEU A N 1
ATOM 1803 C CA . LEU A 1 227 ? -4.121 17.200 9.327 1.00 88.38 227 LEU A CA 1
ATOM 1804 C C . LEU A 1 227 ? -2.903 18.050 9.688 1.00 88.38 227 LEU A C 1
ATOM 1806 O O . LEU A 1 227 ? -3.056 19.155 10.203 1.00 88.38 227 LEU A O 1
ATOM 1810 N N . PHE A 1 228 ? -1.717 17.540 9.382 1.00 88.19 228 PHE A N 1
ATOM 1811 C CA . PHE A 1 228 ? -0.455 18.254 9.512 1.00 88.19 228 PHE A CA 1
ATOM 1812 C C . PHE A 1 228 ? 0.086 18.542 8.117 1.00 88.19 228 PHE A C 1
ATOM 1814 O O . PHE A 1 228 ? 0.329 17.623 7.335 1.00 88.19 228 PHE A O 1
ATOM 1821 N N . THR A 1 229 ? 0.248 19.818 7.791 1.00 85.88 229 THR A N 1
ATOM 1822 C CA . THR A 1 229 ? 0.762 20.274 6.500 1.00 85.88 229 THR A CA 1
ATOM 1823 C C . THR A 1 229 ? 1.457 21.623 6.678 1.00 85.88 229 THR A C 1
ATOM 1825 O O . THR A 1 229 ? 1.119 22.371 7.597 1.00 85.88 229 THR A O 1
ATOM 1828 N N . GLY A 1 230 ? 2.448 21.908 5.831 1.00 80.62 230 GLY A N 1
ATOM 1829 C CA . GLY A 1 230 ? 3.035 23.244 5.707 1.00 80.62 230 GLY A CA 1
ATOM 1830 C C . GLY A 1 230 ? 2.154 24.224 4.921 1.00 80.62 230 GLY A C 1
ATOM 1831 O O . GLY A 1 230 ? 2.444 25.417 4.905 1.00 80.62 230 GLY A O 1
ATOM 1832 N N . ASP A 1 231 ? 1.091 23.736 4.275 1.00 75.56 231 ASP A N 1
ATOM 1833 C CA . ASP A 1 231 ? 0.129 24.537 3.519 1.00 75.56 231 ASP A CA 1
ATOM 1834 C C . ASP A 1 231 ? -0.965 25.080 4.460 1.00 75.56 231 ASP A C 1
ATOM 1836 O O . ASP A 1 231 ? -1.555 24.339 5.244 1.00 75.56 231 ASP A O 1
ATOM 1840 N N . GLU A 1 232 ? -1.280 26.374 4.388 1.00 72.62 232 GLU A N 1
ATOM 1841 C CA . GLU A 1 232 ? -2.364 26.969 5.191 1.00 72.62 232 GLU A CA 1
ATOM 1842 C C . GLU A 1 232 ? -3.759 26.563 4.678 1.00 72.62 232 GLU A C 1
ATOM 1844 O O . GLU A 1 232 ? -4.782 26.802 5.328 1.00 72.62 232 GLU A O 1
ATOM 1849 N N . LYS A 1 233 ? -3.820 25.941 3.495 1.00 75.50 233 LYS A N 1
ATOM 1850 C CA . LYS A 1 233 ? -5.060 25.525 2.853 1.00 75.50 233 LYS A CA 1
ATOM 1851 C C . LYS A 1 233 ? -5.606 24.210 3.445 1.00 75.50 233 LYS A C 1
ATOM 1853 O O . LYS A 1 233 ? -4.900 23.204 3.485 1.00 75.50 233 LYS A O 1
ATOM 1858 N N . PRO A 1 234 ? -6.903 24.147 3.811 1.00 75.00 234 PRO A N 1
ATOM 1859 C CA . PRO A 1 234 ? -7.530 22.899 4.237 1.00 75.00 234 PRO A CA 1
ATOM 1860 C C . PRO A 1 234 ? -7.779 21.940 3.060 1.00 75.00 234 PRO A C 1
ATOM 1862 O O . PRO A 1 234 ? -8.047 22.365 1.933 1.00 75.00 234 PRO A O 1
ATOM 1865 N N . LEU A 1 235 ? -7.800 20.633 3.345 1.00 77.81 235 LEU A N 1
ATOM 1866 C CA . LEU A 1 235 ? -8.324 19.620 2.422 1.00 77.81 235 LEU A CA 1
ATOM 1867 C C . LEU A 1 235 ? -9.847 19.768 2.281 1.00 77.81 235 LEU A C 1
ATOM 1869 O O . LEU A 1 235 ? -10.604 19.492 3.211 1.00 77.81 235 LEU A O 1
ATOM 1873 N N . THR A 1 236 ? -10.296 20.171 1.099 1.00 80.00 236 THR A N 1
ATOM 1874 C CA . THR A 1 236 ? -11.704 20.258 0.692 1.00 80.00 236 THR A CA 1
ATOM 1875 C C . THR A 1 236 ? -12.243 18.930 0.159 1.00 80.00 236 THR A C 1
ATOM 1877 O O . THR A 1 236 ? -13.437 18.667 0.300 1.00 80.00 236 THR A O 1
ATOM 1880 N N . PHE A 1 237 ? -11.388 18.050 -0.380 1.00 79.62 237 PHE A N 1
ATOM 1881 C CA . PHE A 1 237 ? -11.760 16.692 -0.771 1.00 79.62 237 PHE A CA 1
ATOM 1882 C C . PHE A 1 237 ? -11.047 15.655 0.103 1.00 79.62 237 PHE A C 1
ATOM 1884 O O . PHE A 1 237 ? -9.988 15.129 -0.235 1.00 79.62 237 PHE A O 1
ATOM 1891 N N . LEU A 1 238 ? -11.675 15.332 1.233 1.00 82.44 238 LEU A N 1
ATOM 1892 C CA . LEU A 1 238 ? -11.249 14.258 2.125 1.00 82.44 238 LEU A CA 1
ATOM 1893 C C . LEU A 1 238 ? -12.453 13.397 2.507 1.00 82.44 238 LEU A C 1
ATOM 1895 O O . LEU A 1 238 ? -13.238 13.757 3.390 1.00 82.44 238 LEU A O 1
ATOM 1899 N N . LYS A 1 239 ? -12.587 12.244 1.851 1.00 85.62 239 LYS A N 1
ATOM 1900 C CA . LYS A 1 239 ? -13.590 11.235 2.190 1.00 85.62 239 LYS A CA 1
ATOM 1901 C C . LYS A 1 239 ? -12.969 10.220 3.140 1.00 85.62 239 LYS A C 1
ATOM 1903 O O . LYS A 1 239 ? -11.942 9.631 2.820 1.00 85.62 239 LYS A O 1
ATOM 1908 N N . VAL A 1 240 ? -13.608 10.031 4.288 1.00 83.62 240 VAL A N 1
ATOM 1909 C CA . VAL A 1 240 ? -13.294 8.963 5.239 1.00 83.62 240 VAL A CA 1
ATOM 1910 C C . VAL A 1 240 ? -14.543 8.105 5.367 1.00 83.62 240 VAL A C 1
ATOM 1912 O O . VAL A 1 240 ? -15.625 8.655 5.584 1.00 83.62 240 VAL A O 1
ATOM 1915 N N . SER A 1 241 ? -14.398 6.801 5.163 1.00 81.50 241 SER A N 1
ATOM 1916 C CA . SER A 1 241 ? -15.468 5.801 5.254 1.00 81.50 241 SER A CA 1
ATOM 1917 C C . SER A 1 241 ? -15.009 4.591 6.036 1.00 81.50 241 SER A C 1
ATOM 1919 O O . SER A 1 241 ? -13.816 4.249 5.865 1.00 81.50 241 SER A O 1
#

Radius of gyration: 22.02 Å; chains: 1; bounding box: 48×54×55 Å

Sequence (241 aa):
MFWLHRANVDRLLSLWSPTHPDVRVTPGKNLDITMNLATGTNVTQDIPLTPFYTSKDRAWTSANLADTSQPGYSCPEFDKLVGGSKEHIRYPIDDFVDKHYGSRRLPGLAQAVTNPGFTSQVYADELEMLDWVIHVTFRKFELNDSSTILFYLGTDGGDTHQSENYAGTINTFHELTPETCANCKNNKDMAQQGFIHLDQYIARDKGSFEPNAVMEYLKGKKLSRNLFTGDEKPLTFLKVS

Foldseek 3Di:
DVVVVVVVVVVVVQLVCLQVVVDFFDWDFQLADDPPDDGRDTDGQADFPPPAAPDPPHGDGNVQPSDVCSVPDDDPLCVVVPPHDSVSSNPSSVVVCCVPPAQDADPPDPPQQRRLGPDPDDDPDDDDADWDKWKKKAFLQPAQFKKKKWKFQCQPVDDCPDPLTTQDIDIRDDDGHCVRGVSCVVRRVPMDMDITTCSNVCSVPQRGRDPVSVVCVSVNSVIDIDMGDPDPDDGPGMDID